Protein AF-A0A9D6RRX4-F1 (afdb_monomer_lite)

Radius of gyration: 18.72 Å; chains: 1; bounding box: 46×36×56 Å

Structure (mmCIF, N/CA/C/O backbone):
data_AF-A0A9D6RRX4-F1
#
_entry.id   AF-A0A9D6RRX4-F1
#
loop_
_atom_site.group_PDB
_atom_site.id
_atom_site.type_symbol
_atom_site.label_atom_id
_atom_site.label_alt_id
_atom_site.label_comp_id
_atom_site.label_asym_id
_atom_site.label_entity_id
_atom_site.label_seq_id
_atom_site.pdbx_PDB_ins_code
_atom_site.Cartn_x
_atom_site.Cartn_y
_atom_site.Cartn_z
_atom_site.occupancy
_atom_site.B_iso_or_equiv
_atom_site.auth_seq_id
_atom_site.auth_comp_id
_atom_site.auth_asym_id
_atom_site.auth_atom_id
_atom_site.pdbx_PDB_model_num
ATOM 1 N N . MET A 1 1 ? 2.052 -6.751 -20.975 1.00 80.50 1 MET A N 1
ATOM 2 C CA . MET A 1 1 ? 0.889 -5.840 -20.864 1.00 80.50 1 MET A CA 1
ATOM 3 C C . MET A 1 1 ? 1.101 -4.687 -19.885 1.00 80.50 1 MET A C 1
ATOM 5 O O . MET A 1 1 ? 1.365 -3.603 -20.370 1.00 80.50 1 MET A O 1
ATOM 9 N N . LEU A 1 2 ? 1.033 -4.842 -18.548 1.00 85.38 2 LEU A N 1
ATOM 10 C CA . LEU A 1 2 ? 1.130 -3.672 -17.641 1.00 85.38 2 LEU A CA 1
ATOM 11 C C . LEU A 1 2 ? 2.490 -2.955 -17.713 1.00 85.38 2 LEU A C 1
ATOM 13 O O . LEU A 1 2 ? 2.524 -1.741 -17.858 1.00 85.38 2 LEU A O 1
ATOM 17 N N . THR A 1 3 ? 3.592 -3.709 -17.646 1.00 89.62 3 THR A N 1
ATOM 18 C CA . THR A 1 3 ? 4.969 -3.187 -17.716 1.00 89.62 3 THR A CA 1
ATOM 19 C C . THR A 1 3 ? 5.232 -2.421 -19.010 1.00 89.62 3 THR A C 1
ATOM 21 O O . THR A 1 3 ? 5.752 -1.317 -18.966 1.00 89.62 3 THR A O 1
ATOM 24 N N . GLU A 1 4 ? 4.817 -2.967 -20.152 1.00 90.75 4 GLU A N 1
ATOM 25 C CA . GLU A 1 4 ? 4.949 -2.304 -21.457 1.00 90.75 4 GLU A CA 1
ATOM 26 C C . GLU A 1 4 ? 4.140 -1.007 -21.506 1.00 90.75 4 GLU A C 1
ATOM 28 O O . GLU A 1 4 ? 4.622 0.002 -22.007 1.00 90.75 4 GLU A O 1
ATOM 33 N N . TYR A 1 5 ? 2.931 -1.016 -20.938 1.00 91.00 5 TYR A N 1
ATOM 34 C CA . TYR A 1 5 ? 2.055 0.150 -20.928 1.00 91.00 5 TYR A CA 1
ATOM 35 C C . TYR A 1 5 ? 2.639 1.288 -20.099 1.00 91.00 5 TYR A C 1
ATOM 37 O O . TYR A 1 5 ? 2.652 2.436 -20.543 1.00 91.00 5 TYR A O 1
ATOM 45 N N . VAL A 1 6 ? 3.157 0.965 -18.907 1.00 91.38 6 VAL A N 1
ATOM 46 C CA . VAL A 1 6 ? 3.800 1.976 -18.075 1.00 91.38 6 VAL A CA 1
ATOM 47 C C . VAL A 1 6 ? 5.105 2.436 -18.678 1.00 91.38 6 VAL A C 1
ATOM 49 O O . VAL A 1 6 ? 5.316 3.616 -18.558 1.00 91.38 6 VAL A O 1
ATOM 52 N N . LEU A 1 7 ? 5.902 1.588 -19.349 1.00 92.81 7 LEU A N 1
ATOM 53 C CA . LEU A 1 7 ? 7.166 1.952 -20.021 1.00 92.81 7 LEU A CA 1
ATOM 54 C C . LEU A 1 7 ? 6.998 2.715 -21.346 1.00 92.81 7 LEU A C 1
ATOM 56 O O . LEU A 1 7 ? 7.965 3.301 -21.827 1.00 92.81 7 LEU A O 1
ATOM 60 N N . ALA A 1 8 ? 5.796 2.749 -21.920 1.00 93.25 8 ALA A N 1
ATOM 61 C CA . ALA A 1 8 ? 5.522 3.536 -23.118 1.00 93.25 8 ALA A CA 1
ATOM 62 C C . ALA A 1 8 ? 5.401 5.044 -22.829 1.00 93.25 8 ALA A C 1
ATOM 64 O O . ALA A 1 8 ? 5.876 5.855 -23.619 1.00 93.25 8 ALA A O 1
ATOM 65 N N . ASP A 1 9 ? 4.772 5.420 -21.709 1.00 92.25 9 ASP A N 1
ATOM 66 C CA . ASP A 1 9 ? 4.542 6.819 -21.326 1.00 92.25 9 ASP A CA 1
ATOM 67 C C . ASP A 1 9 ? 4.395 6.942 -19.791 1.00 92.25 9 ASP A C 1
ATOM 69 O O . ASP A 1 9 ? 3.552 6.246 -19.204 1.00 92.25 9 ASP A O 1
ATOM 73 N N . PRO A 1 10 ? 5.146 7.836 -19.110 1.00 88.81 10 PRO A N 1
ATOM 74 C CA . PRO A 1 10 ? 5.021 8.024 -17.664 1.00 88.81 10 PRO A CA 1
ATOM 75 C C . PRO A 1 10 ? 3.617 8.478 -17.244 1.00 88.81 10 PRO A C 1
ATOM 77 O O . PRO A 1 10 ? 3.198 8.207 -16.114 1.00 88.81 10 PRO A O 1
ATOM 80 N N . LEU A 1 11 ? 2.859 9.127 -18.135 1.00 92.06 11 LEU A N 1
ATOM 81 C CA . LEU A 1 11 ? 1.477 9.534 -17.890 1.00 92.06 11 LEU A CA 1
ATOM 82 C C . LEU A 1 11 ? 0.566 8.332 -17.631 1.00 92.06 11 LEU A C 1
ATOM 84 O O . LEU A 1 11 ? -0.338 8.440 -16.801 1.00 92.06 11 LEU A O 1
ATOM 88 N N . HIS A 1 12 ? 0.826 7.170 -18.241 1.00 92.75 12 HIS A N 1
ATOM 89 C CA . HIS A 1 12 ? 0.085 5.947 -17.925 1.00 92.75 12 HIS A CA 1
ATOM 90 C C . HIS A 1 12 ? 0.320 5.512 -16.478 1.00 92.75 12 HIS A C 1
ATOM 92 O O . HIS A 1 12 ? -0.631 5.206 -15.755 1.00 92.75 12 HIS A O 1
ATOM 98 N N . GLY A 1 13 ? 1.577 5.534 -16.023 1.00 90.50 13 GLY A N 1
ATOM 99 C CA . GLY A 1 13 ? 1.920 5.226 -14.636 1.00 90.50 13 GLY A CA 1
ATOM 100 C C . GLY A 1 13 ? 1.255 6.192 -13.651 1.00 90.50 13 GLY A C 1
ATOM 101 O O . GLY A 1 13 ? 0.680 5.762 -12.647 1.00 90.50 13 GLY A O 1
ATOM 102 N N . ILE A 1 14 ? 1.263 7.490 -13.971 1.00 91.50 14 ILE A N 1
ATOM 103 C CA . ILE A 1 14 ? 0.593 8.524 -13.172 1.00 91.50 14 ILE A CA 1
ATOM 104 C C . ILE A 1 14 ? -0.916 8.275 -13.123 1.00 91.50 14 ILE A C 1
ATOM 106 O O . ILE A 1 14 ? -1.488 8.278 -12.035 1.00 91.50 14 ILE A O 1
ATOM 110 N N . ALA A 1 15 ? -1.560 8.020 -14.264 1.00 91.44 15 ALA A N 1
ATOM 111 C CA . ALA A 1 15 ? -2.999 7.789 -14.343 1.00 91.44 15 ALA A CA 1
ATOM 112 C C . ALA A 1 15 ? -3.431 6.557 -13.532 1.00 91.44 15 ALA A C 1
ATOM 114 O O . ALA A 1 15 ? -4.399 6.629 -12.773 1.00 91.44 15 ALA A O 1
ATOM 115 N N . ILE A 1 16 ? -2.681 5.454 -13.626 1.00 91.94 16 ILE A N 1
ATOM 116 C CA . ILE A 1 16 ? -2.944 4.228 -12.858 1.00 91.94 16 ILE A CA 1
ATOM 117 C C . ILE A 1 16 ? -2.874 4.512 -11.355 1.00 91.94 16 ILE A C 1
ATOM 119 O O . ILE A 1 16 ? -3.800 4.180 -10.611 1.00 91.94 16 ILE A O 1
ATOM 123 N N . LEU A 1 17 ? -1.797 5.149 -10.891 1.00 90.94 17 LEU A N 1
ATOM 124 C CA . LEU A 1 17 ? -1.633 5.423 -9.465 1.00 90.94 17 LEU A CA 1
ATOM 125 C C . LEU A 1 17 ? -2.628 6.475 -8.962 1.00 90.94 17 LEU A C 1
ATOM 127 O O . LEU A 1 17 ? -3.147 6.331 -7.856 1.00 90.94 17 LEU A O 1
ATOM 131 N N . ALA A 1 18 ? -2.942 7.495 -9.762 1.00 88.56 18 ALA A N 1
ATOM 132 C CA . ALA A 1 18 ? -3.974 8.477 -9.444 1.00 88.56 18 ALA A CA 1
ATOM 133 C C . ALA A 1 18 ? -5.349 7.811 -9.308 1.00 88.56 18 ALA A C 1
ATOM 135 O O . ALA A 1 18 ? -6.064 8.098 -8.350 1.00 88.56 18 ALA A O 1
ATOM 136 N N . GLY A 1 19 ? -5.685 6.872 -10.197 1.00 89.75 19 GLY A N 1
ATOM 137 C CA . GLY A 1 19 ? -6.895 6.057 -10.101 1.00 89.75 19 GLY A CA 1
ATOM 138 C C . GLY A 1 19 ? -6.958 5.261 -8.797 1.00 89.75 19 GLY A C 1
ATOM 139 O O . GLY A 1 19 ? -7.967 5.314 -8.096 1.00 89.75 19 GLY A O 1
ATOM 140 N N . LEU A 1 20 ? -5.861 4.600 -8.408 1.00 90.19 20 LEU A N 1
ATOM 141 C CA . LEU A 1 20 ? -5.785 3.891 -7.124 1.00 90.19 20 LEU A CA 1
ATOM 142 C C . LEU A 1 20 ? -5.986 4.835 -5.934 1.00 90.19 20 LEU A C 1
ATOM 144 O O . LEU A 1 20 ? -6.744 4.512 -5.023 1.00 90.19 20 LEU A O 1
ATOM 148 N N . VAL A 1 21 ? -5.345 6.007 -5.941 1.00 85.38 21 VAL A N 1
ATOM 149 C CA . VAL A 1 21 ? -5.491 7.004 -4.869 1.00 85.38 21 VAL A CA 1
ATOM 150 C C . VAL A 1 21 ? -6.918 7.554 -4.817 1.00 85.38 21 VAL A C 1
ATOM 152 O O . VAL A 1 21 ? -7.452 7.714 -3.725 1.00 85.38 21 VAL A O 1
ATOM 155 N N . LEU A 1 22 ? -7.551 7.822 -5.962 1.00 85.44 22 LEU A N 1
ATOM 156 C CA . LEU A 1 22 ? -8.937 8.294 -6.039 1.00 85.44 22 LEU A CA 1
ATOM 157 C C . LEU A 1 22 ? -9.921 7.263 -5.486 1.00 85.44 22 LEU A C 1
ATOM 159 O O . LEU A 1 22 ? -10.800 7.624 -4.704 1.00 85.44 22 LEU A O 1
ATOM 163 N N . LEU A 1 23 ? -9.759 5.990 -5.854 1.00 87.25 23 LEU A N 1
ATOM 164 C CA . LEU A 1 23 ? -10.577 4.899 -5.321 1.00 87.25 23 LEU A CA 1
ATOM 165 C C . LEU A 1 23 ? -10.413 4.791 -3.805 1.00 87.25 23 LEU A C 1
ATOM 167 O O . LEU A 1 23 ? -11.403 4.758 -3.075 1.00 87.25 23 LEU A O 1
ATOM 171 N N . ASP A 1 24 ? -9.169 4.813 -3.330 1.00 82.31 24 ASP A N 1
ATOM 172 C CA . ASP A 1 24 ? -8.854 4.712 -1.908 1.00 82.31 24 ASP A CA 1
ATOM 173 C C . ASP A 1 24 ? -9.443 5.886 -1.113 1.00 82.31 24 ASP A C 1
ATOM 175 O O . ASP A 1 24 ? -10.071 5.719 -0.064 1.00 82.31 24 ASP A O 1
ATOM 179 N N . PHE A 1 25 ? -9.317 7.089 -1.675 1.00 79.19 25 PHE A N 1
ATOM 180 C CA . PHE A 1 25 ? -9.863 8.315 -1.118 1.00 79.19 25 PHE A CA 1
ATOM 181 C C . PHE A 1 25 ? -11.395 8.335 -1.110 1.00 79.19 25 PHE A C 1
ATOM 183 O O . PHE A 1 25 ? -11.986 8.861 -0.171 1.00 79.19 25 PHE A O 1
ATOM 190 N N . GLY A 1 26 ? -12.047 7.761 -2.124 1.00 79.56 26 GLY A N 1
ATOM 191 C CA . GLY A 1 26 ? -13.506 7.692 -2.227 1.00 79.56 26 GLY A CA 1
ATOM 192 C C . GLY A 1 26 ? -14.149 6.721 -1.232 1.00 79.56 26 GLY A C 1
ATOM 193 O O . GLY A 1 26 ? -15.252 6.982 -0.741 1.00 79.56 26 GLY A O 1
ATOM 194 N N . LEU A 1 27 ? -13.455 5.634 -0.875 1.00 77.81 27 LEU A N 1
ATOM 195 C CA . LEU A 1 27 ? -13.970 4.617 0.050 1.00 77.81 27 LEU A CA 1
ATOM 196 C C . LEU A 1 27 ? -14.130 5.133 1.487 1.00 77.81 27 LEU A C 1
ATOM 198 O O . LEU A 1 27 ? -15.101 4.781 2.160 1.00 77.81 27 LEU A O 1
ATOM 202 N N . ALA A 1 28 ? -13.222 5.985 1.967 1.00 73.50 28 ALA A N 1
ATOM 203 C CA . ALA A 1 28 ? -13.258 6.511 3.334 1.00 73.50 28 ALA A CA 1
ATOM 204 C C . ALA A 1 28 ? -14.518 7.356 3.662 1.00 73.50 28 ALA A C 1
ATOM 206 O O . ALA A 1 28 ? -15.220 7.022 4.624 1.00 73.50 28 ALA A O 1
ATOM 207 N N . PRO A 1 29 ? -14.878 8.414 2.901 1.00 75.25 29 PRO A N 1
ATOM 208 C CA . PRO A 1 29 ? -16.078 9.207 3.166 1.00 75.25 29 PRO A CA 1
ATOM 209 C C . PRO A 1 29 ? -17.362 8.414 2.913 1.00 75.25 29 PRO A C 1
ATOM 211 O O . PRO A 1 29 ? -18.340 8.599 3.640 1.00 75.25 29 PRO A O 1
ATOM 214 N N . LEU A 1 30 ? -17.374 7.512 1.924 1.00 80.44 30 LEU A N 1
ATOM 215 C CA . LEU A 1 30 ? -18.520 6.640 1.683 1.00 80.44 30 LEU A CA 1
ATOM 216 C C . LEU A 1 30 ? -18.735 5.682 2.860 1.00 80.44 30 LEU A C 1
ATOM 218 O O . LEU A 1 30 ? -19.844 5.595 3.383 1.00 80.44 30 LEU A O 1
ATOM 222 N N . GLY A 1 31 ? -17.670 5.030 3.333 1.00 75.69 31 GLY A N 1
ATOM 223 C CA . GLY A 1 31 ? -17.716 4.153 4.501 1.00 75.69 31 GLY A CA 1
ATOM 224 C C . GLY A 1 31 ? -18.154 4.892 5.762 1.00 75.69 31 GLY A C 1
ATOM 225 O O . GLY A 1 31 ? -19.001 4.389 6.493 1.00 75.69 31 GLY A O 1
ATOM 226 N N . ARG A 1 32 ? -17.697 6.133 5.969 1.00 75.88 32 ARG A N 1
ATOM 227 C CA . ARG A 1 32 ? -18.160 6.971 7.084 1.00 75.88 32 ARG A CA 1
ATOM 228 C C . ARG A 1 32 ? -19.659 7.277 7.014 1.00 75.88 32 ARG A C 1
ATOM 230 O O . ARG A 1 32 ? -20.344 7.128 8.016 1.00 75.88 32 ARG A O 1
ATOM 237 N N . ARG A 1 33 ? -20.196 7.620 5.836 1.00 80.44 33 ARG A N 1
ATOM 238 C CA . ARG A 1 33 ? -21.649 7.830 5.657 1.00 80.44 33 ARG A CA 1
ATOM 239 C C . ARG A 1 33 ? -22.461 6.569 5.949 1.00 80.44 33 ARG A C 1
ATOM 241 O O . ARG A 1 33 ? -23.582 6.664 6.441 1.00 80.44 33 ARG A O 1
ATOM 248 N N . ILE A 1 34 ? -21.925 5.397 5.609 1.00 76.69 34 ILE A N 1
ATOM 249 C CA . ILE A 1 34 ? -22.565 4.113 5.911 1.00 76.69 34 ILE A CA 1
ATOM 250 C C . ILE A 1 34 ? -22.518 3.854 7.415 1.00 76.69 34 ILE A C 1
ATOM 252 O O . ILE A 1 34 ? -23.552 3.526 7.989 1.00 76.69 34 ILE A O 1
ATOM 256 N N . LEU A 1 35 ? -21.363 4.074 8.048 1.00 73.56 35 LEU A N 1
ATOM 257 C CA . LEU A 1 35 ? -21.169 3.932 9.487 1.00 73.56 35 LEU A CA 1
ATOM 258 C C . LEU A 1 35 ? -22.128 4.822 10.282 1.00 73.56 35 LEU A C 1
ATOM 260 O O . LEU A 1 35 ? -22.805 4.335 11.183 1.00 73.56 35 LEU A O 1
ATOM 264 N N . ASP A 1 36 ? -22.235 6.097 9.899 1.00 74.38 36 ASP A N 1
ATOM 265 C CA . ASP A 1 36 ? -23.097 7.082 10.557 1.00 74.38 36 ASP A CA 1
ATOM 266 C C . ASP A 1 36 ? -24.585 6.690 10.517 1.00 74.38 36 ASP A C 1
ATOM 268 O O . ASP A 1 36 ? -25.356 7.146 11.359 1.00 74.38 36 ASP A O 1
ATOM 272 N N . ARG A 1 37 ? -24.982 5.844 9.556 1.00 75.75 37 ARG A N 1
ATOM 273 C CA . ARG A 1 37 ? -26.348 5.317 9.409 1.00 75.75 37 ARG A CA 1
ATOM 274 C C . ARG A 1 37 ? -26.544 3.916 9.995 1.00 75.75 37 ARG A C 1
ATOM 276 O O . ARG A 1 37 ? -27.687 3.497 10.123 1.00 75.75 37 ARG A O 1
ATOM 283 N N . ALA A 1 38 ? -25.471 3.165 10.233 1.00 67.75 38 ALA A N 1
ATOM 284 C CA . ALA A 1 38 ? -25.532 1.736 10.553 1.00 67.75 38 ALA A CA 1
ATOM 285 C C . ALA A 1 38 ? -25.205 1.417 12.014 1.00 67.75 38 ALA A C 1
ATOM 287 O O . ALA A 1 38 ? -25.644 0.389 12.514 1.00 67.75 38 ALA A O 1
ATOM 288 N N . VAL A 1 39 ? -24.415 2.259 12.683 1.00 66.38 39 VAL A N 1
ATOM 289 C CA . VAL A 1 39 ? -23.919 1.979 14.033 1.00 66.38 39 VAL A CA 1
ATOM 290 C C . VAL A 1 39 ? -24.552 2.937 15.030 1.00 66.38 39 VAL A C 1
ATOM 292 O O . VAL A 1 39 ? -24.491 4.158 14.851 1.00 66.38 39 VAL A O 1
ATOM 295 N N . ASP A 1 40 ? -25.131 2.356 16.083 1.00 68.69 40 ASP A N 1
ATOM 296 C CA . ASP A 1 40 ? -25.655 3.071 17.246 1.00 68.69 40 ASP A CA 1
ATOM 297 C C . ASP A 1 40 ? -24.597 4.052 17.786 1.00 68.69 40 ASP A C 1
ATOM 299 O O . ASP A 1 40 ? -23.401 3.738 17.852 1.00 68.69 40 ASP A O 1
ATOM 303 N N . GLU A 1 41 ? -25.021 5.255 18.171 1.00 67.75 41 GLU A N 1
ATOM 304 C CA . GLU A 1 41 ? -24.135 6.320 18.653 1.00 67.75 41 GLU A CA 1
ATOM 305 C C . GLU A 1 41 ? -23.258 5.863 19.821 1.00 67.75 41 GLU A C 1
ATOM 307 O O . GLU A 1 41 ? -22.119 6.311 19.946 1.00 67.75 41 GLU A O 1
ATOM 312 N N . ARG A 1 42 ? -23.740 4.910 20.628 1.00 64.06 42 ARG A N 1
ATOM 313 C CA . ARG A 1 42 ? -22.997 4.344 21.762 1.00 64.06 42 ARG A CA 1
ATOM 314 C C . ARG A 1 42 ? -21.825 3.450 21.342 1.00 64.06 42 ARG A C 1
ATOM 316 O O . ARG A 1 42 ? -20.793 3.458 22.008 1.00 64.06 42 ARG A O 1
ATOM 323 N N . ALA A 1 43 ? -21.945 2.717 20.232 1.00 65.38 43 ALA A N 1
ATOM 324 C CA . ALA A 1 43 ? -20.901 1.818 19.719 1.00 65.38 43 ALA A CA 1
ATOM 325 C C . ALA A 1 43 ? -19.946 2.507 18.722 1.00 65.38 43 ALA A C 1
ATOM 327 O O . ALA A 1 43 ? -18.837 2.028 18.458 1.00 65.38 43 ALA A O 1
ATOM 328 N N . ARG A 1 44 ? -20.346 3.669 18.185 1.00 68.56 44 ARG A N 1
ATOM 329 C CA . ARG A 1 44 ? -19.588 4.438 17.188 1.00 68.56 44 ARG A CA 1
ATOM 330 C C . ARG A 1 44 ? -18.157 4.803 17.624 1.00 68.56 44 ARG A C 1
ATOM 332 O O . ARG A 1 44 ? -17.248 4.585 16.820 1.00 68.56 44 ARG A O 1
ATOM 339 N N . PRO A 1 45 ? -17.887 5.311 18.846 1.00 69.19 45 PRO A N 1
ATOM 340 C CA . PRO A 1 45 ? -16.531 5.691 19.255 1.00 69.19 45 PRO A CA 1
ATOM 341 C C . PRO A 1 45 ? -15.566 4.502 19.268 1.00 69.19 45 PRO A C 1
ATOM 343 O O . PRO A 1 45 ? -14.386 4.642 18.944 1.00 69.19 45 PRO A O 1
ATOM 346 N N . GLU A 1 46 ? -16.070 3.324 19.627 1.00 66.00 46 GLU A N 1
ATOM 347 C CA . GLU A 1 46 ? -15.282 2.102 19.720 1.00 66.00 46 GLU A CA 1
ATOM 348 C C . GLU A 1 46 ? -14.957 1.539 18.331 1.00 66.00 46 GLU A C 1
ATOM 350 O O . GLU A 1 46 ? -13.793 1.262 18.033 1.00 66.00 46 GLU A O 1
ATOM 355 N N . PHE A 1 47 ? -15.952 1.483 17.438 1.00 67.88 47 PHE A N 1
ATOM 356 C CA . PHE A 1 47 ? -15.746 1.087 16.043 1.00 67.88 47 PHE A CA 1
ATOM 357 C C . PHE A 1 47 ? -14.726 1.991 15.340 1.00 67.88 47 PHE A C 1
ATOM 359 O O . PHE A 1 47 ? -13.827 1.511 14.644 1.00 67.88 47 PHE A O 1
ATOM 366 N N . LEU A 1 48 ? -14.842 3.301 15.558 1.00 69.88 48 LEU A N 1
ATOM 367 C CA . LEU A 1 48 ? -13.937 4.308 15.020 1.00 69.88 48 LEU A CA 1
ATOM 368 C C . LEU A 1 48 ? -12.498 4.122 15.534 1.00 69.88 48 LEU A C 1
ATOM 370 O O . LEU A 1 48 ? -11.561 4.182 14.742 1.00 69.88 48 LEU A O 1
ATOM 374 N N . ARG A 1 49 ? -12.297 3.813 16.825 1.00 65.81 49 ARG A N 1
ATOM 375 C CA . ARG A 1 49 ? -10.962 3.505 17.386 1.00 65.81 49 ARG A CA 1
ATOM 376 C C . ARG A 1 49 ? -10.309 2.275 16.753 1.00 65.81 49 ARG A C 1
ATOM 378 O O . ARG A 1 49 ? -9.087 2.250 16.603 1.00 65.81 49 ARG A O 1
ATOM 385 N N . MET A 1 50 ? -11.097 1.257 16.412 1.00 60.28 50 MET A N 1
ATOM 386 C CA . MET A 1 50 ? -10.598 0.043 15.754 1.00 60.28 50 MET A CA 1
ATOM 387 C C . MET A 1 50 ? -10.359 0.245 14.253 1.00 60.28 50 MET A C 1
ATOM 389 O O . MET A 1 50 ? -9.488 -0.405 13.680 1.00 60.28 50 MET A O 1
ATOM 393 N N . ASN A 1 51 ? -11.084 1.179 13.634 1.00 63.34 51 ASN A N 1
ATOM 394 C CA . ASN A 1 51 ? -11.005 1.491 12.212 1.00 63.34 51 ASN A CA 1
ATOM 395 C C . ASN A 1 51 ? -10.623 2.965 12.005 1.00 63.34 51 ASN A C 1
ATOM 397 O O . ASN A 1 51 ? -11.459 3.771 11.577 1.00 63.34 51 ASN A O 1
ATOM 401 N N . PRO A 1 52 ? -9.354 3.336 12.271 1.00 62.72 52 PRO A N 1
ATOM 402 C CA . PRO A 1 52 ? -8.909 4.724 12.205 1.00 62.72 52 PRO A CA 1
ATOM 403 C C . PRO A 1 52 ? -9.045 5.345 10.808 1.00 62.72 52 PRO A C 1
ATOM 405 O O . PRO A 1 52 ? -9.085 6.567 10.699 1.00 62.72 52 PRO A O 1
ATOM 408 N N . LEU A 1 53 ? -9.211 4.527 9.761 1.00 65.06 53 LEU A N 1
ATOM 409 C CA . LEU A 1 53 ? -9.578 4.966 8.412 1.00 65.06 53 LEU A CA 1
ATOM 410 C C . LEU A 1 53 ? -10.793 5.910 8.399 1.00 65.06 53 LEU A C 1
ATOM 412 O O . LEU A 1 53 ? -10.843 6.838 7.600 1.00 65.06 53 LEU A O 1
ATOM 416 N N . TYR A 1 54 ? -11.765 5.680 9.285 1.00 64.31 54 TYR A N 1
ATOM 417 C CA . TYR A 1 54 ? -12.982 6.490 9.383 1.00 64.31 54 TYR A CA 1
ATOM 418 C C . TYR A 1 54 ? -12.872 7.615 10.433 1.00 64.31 54 TYR A C 1
ATOM 420 O O . TYR A 1 54 ? -13.723 8.509 10.461 1.00 64.31 54 TYR A O 1
ATOM 428 N N . LEU A 1 55 ? -11.835 7.577 11.290 1.00 62.38 55 LEU A N 1
ATOM 429 C CA . LEU A 1 55 ? -11.488 8.634 12.253 1.00 62.38 55 LEU A CA 1
ATOM 430 C C . LEU A 1 55 ? -10.690 9.757 11.616 1.00 62.38 55 LEU A C 1
ATOM 432 O O . LEU A 1 55 ? -10.908 10.920 11.966 1.00 62.38 55 LEU A O 1
ATOM 436 N N . GLU A 1 56 ? -9.747 9.417 10.731 1.00 55.72 56 GLU A N 1
ATOM 437 C CA . GLU A 1 56 ? -9.034 10.425 9.965 1.00 55.72 56 GLU A CA 1
ATOM 438 C C . GLU A 1 56 ? -10.109 11.244 9.247 1.00 55.72 56 GLU A C 1
ATOM 440 O O . GLU A 1 56 ? -10.865 10.736 8.414 1.00 55.72 56 GLU A O 1
ATOM 445 N N . ARG A 1 57 ? -10.220 12.537 9.601 1.00 53.22 57 ARG A N 1
ATOM 446 C CA . ARG A 1 57 ? -10.841 13.500 8.686 1.00 53.22 57 ARG A CA 1
ATOM 447 C C . ARG A 1 57 ? -10.221 13.179 7.334 1.00 53.22 57 ARG A C 1
ATOM 449 O O . ARG A 1 57 ? -8.993 13.032 7.333 1.00 53.22 57 ARG A O 1
ATOM 456 N N . PRO A 1 58 ? -11.012 13.018 6.251 1.00 53.12 58 PRO A N 1
ATOM 457 C CA . PRO A 1 58 ? -10.436 12.759 4.939 1.00 53.12 58 PRO A CA 1
ATOM 458 C C . PRO A 1 58 ? -9.285 13.738 4.828 1.00 53.12 58 PRO A C 1
ATOM 460 O O . PRO A 1 58 ? -9.524 14.936 5.020 1.00 53.12 58 PRO A O 1
ATOM 463 N N . ARG A 1 59 ? -8.040 13.240 4.732 1.00 57.62 59 ARG A N 1
ATOM 464 C CA . ARG A 1 59 ? -6.878 14.116 4.543 1.00 57.62 59 ARG A CA 1
ATOM 465 C C . ARG A 1 59 ? -7.329 14.959 3.375 1.00 57.62 59 ARG A C 1
ATOM 467 O O . ARG A 1 59 ? -7.585 14.339 2.358 1.00 57.62 59 ARG A O 1
ATOM 474 N N . GLY A 1 60 ? -7.663 16.237 3.576 1.00 62.31 60 GLY A N 1
ATOM 475 C CA . GLY A 1 60 ? -8.668 16.897 2.729 1.00 62.31 60 GLY A CA 1
ATOM 476 C C . GLY A 1 60 ? -8.256 16.927 1.257 1.00 62.31 60 GLY A C 1
ATOM 477 O O . GLY A 1 60 ? -7.285 16.296 0.857 1.00 62.31 60 GLY A O 1
ATOM 478 N N . LEU A 1 61 ? -8.888 17.754 0.430 1.00 69.00 61 LEU A N 1
ATOM 479 C CA . LEU A 1 61 ? -8.392 17.967 -0.940 1.00 69.00 61 LEU A CA 1
ATOM 480 C C . LEU A 1 61 ? -6.851 18.149 -0.991 1.00 69.00 61 LEU A C 1
ATOM 482 O O . LEU A 1 61 ? -6.187 17.590 -1.856 1.00 69.00 61 LEU A O 1
ATOM 486 N N . LEU A 1 62 ? -6.280 18.806 0.028 1.00 75.31 62 LEU A N 1
ATOM 487 C CA . LEU A 1 62 ? -4.841 18.951 0.248 1.00 75.31 62 LEU A CA 1
ATOM 488 C C . LEU A 1 62 ? -4.072 17.629 0.437 1.00 75.31 62 LEU A C 1
ATOM 490 O O . LEU A 1 62 ? -3.027 17.443 -0.172 1.00 75.31 62 LEU A O 1
ATOM 494 N N . GLY A 1 63 ? -4.543 16.700 1.271 1.00 72.19 63 GLY A N 1
ATOM 495 C CA . GLY A 1 63 ? -3.835 15.438 1.517 1.00 72.19 63 GLY A CA 1
ATOM 496 C C . GLY A 1 63 ? -3.861 14.500 0.312 1.00 72.19 63 GLY A C 1
ATOM 497 O O . GLY A 1 63 ? -2.869 13.823 0.026 1.00 72.19 63 GLY A O 1
ATOM 498 N N . PHE A 1 64 ? -4.977 14.517 -0.421 1.00 74.25 64 PHE A N 1
ATOM 499 C CA . PHE A 1 64 ? -5.078 13.905 -1.739 1.00 74.25 64 PHE A CA 1
ATOM 500 C C . PHE A 1 64 ? -4.101 14.562 -2.724 1.00 74.25 64 PHE A C 1
ATOM 502 O O . PHE A 1 64 ? -3.282 13.860 -3.309 1.00 74.25 64 PHE A O 1
ATOM 509 N N . ALA A 1 65 ? -4.121 15.894 -2.846 1.00 79.06 65 ALA A N 1
ATOM 510 C CA . ALA A 1 65 ? -3.262 16.633 -3.769 1.00 79.06 65 ALA A CA 1
ATOM 511 C C . ALA A 1 65 ? -1.773 16.393 -3.491 1.00 79.06 65 ALA A C 1
ATOM 513 O O . ALA A 1 65 ? -1.024 16.102 -4.414 1.00 79.06 65 ALA A O 1
ATOM 514 N N . MET A 1 66 ? -1.351 16.412 -2.225 1.00 82.88 66 MET A N 1
ATOM 515 C CA . MET A 1 66 ? 0.033 16.120 -1.833 1.00 82.88 66 MET A CA 1
ATOM 516 C C . MET A 1 66 ? 0.434 14.682 -2.163 1.00 82.88 66 MET A C 1
ATOM 518 O O . MET A 1 66 ? 1.549 14.426 -2.611 1.00 82.88 66 MET A O 1
ATOM 522 N N . THR A 1 67 ? -0.483 13.734 -1.970 1.00 82.50 67 THR A N 1
ATOM 523 C CA . THR A 1 67 ? -0.257 12.332 -2.319 1.00 82.50 67 THR A CA 1
ATOM 524 C C . THR A 1 67 ? -0.136 12.140 -3.831 1.00 82.50 67 THR A C 1
ATOM 526 O O . THR A 1 67 ? 0.779 11.455 -4.291 1.00 82.50 67 THR A O 1
ATOM 529 N N . ALA A 1 68 ? -1.046 12.741 -4.598 1.00 82.38 68 ALA A N 1
ATOM 530 C CA . ALA A 1 68 ? -1.064 12.680 -6.053 1.00 82.38 68 ALA A CA 1
ATOM 531 C C . ALA A 1 68 ? 0.174 13.366 -6.645 1.00 82.38 68 ALA A C 1
ATOM 533 O O . ALA A 1 68 ? 0.850 12.775 -7.480 1.00 82.38 68 ALA A O 1
ATOM 534 N N . LEU A 1 69 ? 0.529 14.552 -6.143 1.00 86.50 69 LEU A N 1
ATOM 535 C CA . LEU A 1 69 ? 1.717 15.297 -6.550 1.00 86.50 69 LEU A CA 1
ATOM 536 C C . LEU A 1 69 ? 2.996 14.524 -6.234 1.00 86.50 69 LEU A C 1
ATOM 538 O O . LEU A 1 69 ? 3.821 14.337 -7.119 1.00 86.50 69 LEU A O 1
ATOM 542 N N . GLY A 1 70 ? 3.148 14.015 -5.007 1.00 85.12 70 GLY A N 1
ATOM 543 C CA . GLY A 1 70 ? 4.314 13.208 -4.640 1.00 85.12 70 GLY A CA 1
ATOM 544 C C . GLY A 1 70 ? 4.444 11.954 -5.507 1.00 85.12 70 GLY A C 1
ATOM 545 O O . GLY A 1 70 ? 5.539 11.602 -5.933 1.00 85.12 70 GLY A O 1
ATOM 546 N N . THR A 1 71 ? 3.319 11.320 -5.840 1.00 85.94 71 THR A N 1
ATOM 547 C CA . THR A 1 71 ? 3.293 10.166 -6.745 1.00 85.94 71 THR A CA 1
ATOM 548 C C . THR A 1 71 ? 3.703 10.555 -8.165 1.00 85.94 71 THR A C 1
ATOM 550 O O . THR A 1 71 ? 4.540 9.881 -8.758 1.00 85.94 71 THR A O 1
ATOM 553 N N . ALA A 1 72 ? 3.170 11.660 -8.692 1.00 88.38 72 ALA A N 1
ATOM 554 C CA . ALA A 1 72 ? 3.517 12.166 -10.015 1.00 88.38 72 ALA A CA 1
ATOM 555 C C . ALA A 1 72 ? 5.002 12.538 -10.113 1.00 88.38 72 ALA A C 1
ATOM 557 O O . ALA A 1 72 ? 5.654 12.167 -11.082 1.00 88.38 72 ALA A O 1
ATOM 558 N N . VAL A 1 73 ? 5.553 13.189 -9.084 1.00 90.75 73 VAL A N 1
ATOM 559 C CA . VAL A 1 73 ? 6.980 13.529 -9.005 1.00 90.75 73 VAL A CA 1
ATOM 560 C C . VAL A 1 73 ? 7.846 12.274 -9.020 1.00 90.75 73 VAL A C 1
ATOM 562 O O . VAL A 1 73 ? 8.825 12.233 -9.758 1.00 90.75 73 VAL A O 1
ATOM 565 N N . VAL A 1 74 ? 7.495 11.235 -8.256 1.00 88.31 74 VAL A N 1
ATOM 566 C CA . VAL A 1 74 ? 8.283 9.994 -8.248 1.00 88.31 74 VAL A CA 1
ATOM 567 C C . VAL A 1 74 ? 8.190 9.271 -9.590 1.00 88.31 74 VAL A C 1
ATOM 569 O O . VAL A 1 74 ? 9.224 8.869 -10.112 1.00 88.31 74 VAL A O 1
ATOM 572 N N . VAL A 1 75 ? 7.000 9.127 -10.184 1.00 89.69 75 VAL A N 1
ATOM 573 C CA . VAL A 1 75 ? 6.848 8.444 -11.485 1.00 89.69 75 VAL A CA 1
ATOM 574 C C . VAL A 1 75 ? 7.554 9.211 -12.599 1.00 89.69 75 VAL A C 1
ATOM 576 O O . VAL A 1 75 ? 8.350 8.629 -13.326 1.00 89.69 75 VAL A O 1
ATOM 579 N N . PHE A 1 76 ? 7.319 10.519 -12.707 1.00 90.94 76 PHE A N 1
ATOM 580 C CA . PHE A 1 76 ? 7.927 11.341 -13.751 1.00 90.94 76 PHE A CA 1
ATOM 581 C C . PHE A 1 76 ? 9.439 11.496 -13.553 1.00 90.94 76 PHE A C 1
ATOM 583 O O . PHE A 1 76 ? 10.202 11.422 -14.510 1.00 90.94 76 PHE A O 1
ATOM 590 N N . GLY A 1 77 ? 9.892 11.676 -12.310 1.00 89.38 77 GLY A N 1
ATOM 591 C CA . GLY A 1 77 ? 11.311 11.808 -11.986 1.00 89.38 77 GLY A CA 1
ATOM 592 C C . GLY A 1 77 ? 12.092 10.508 -12.180 1.00 89.38 77 GLY A C 1
ATOM 593 O O . GLY A 1 77 ? 13.226 10.545 -12.647 1.00 89.38 77 GLY A O 1
ATOM 594 N N . SER A 1 78 ? 11.487 9.356 -11.873 1.00 91.06 78 SER A N 1
ATOM 595 C CA . SER A 1 78 ? 12.129 8.050 -12.076 1.00 91.06 78 SER A CA 1
ATOM 596 C C . SER A 1 78 ? 12.071 7.549 -13.518 1.00 91.06 78 SER A C 1
ATOM 598 O O . SER A 1 78 ? 12.841 6.656 -13.857 1.00 91.06 78 SER A O 1
ATOM 600 N N . TRP A 1 79 ? 11.218 8.129 -14.371 1.00 91.81 79 TRP A N 1
ATOM 601 C CA . TRP A 1 79 ? 11.097 7.760 -15.786 1.00 91.81 79 TRP A CA 1
ATOM 602 C C . TRP A 1 79 ? 12.419 7.819 -16.549 1.00 91.81 79 TRP A C 1
ATOM 604 O O . TRP A 1 79 ? 12.698 6.994 -17.412 1.00 91.81 79 TRP A O 1
ATOM 614 N N . TRP A 1 80 ? 13.235 8.812 -16.210 1.00 91.38 80 TRP A N 1
ATOM 615 C CA . TRP A 1 80 ? 14.506 9.097 -16.868 1.00 91.38 80 TRP A CA 1
ATOM 616 C C . TRP A 1 80 ? 15.663 8.229 -16.354 1.00 91.38 80 TRP A C 1
ATOM 618 O O . TRP A 1 80 ? 16.801 8.408 -16.782 1.00 91.38 80 TRP A O 1
ATOM 628 N N . LEU A 1 81 ? 15.398 7.319 -15.412 1.00 93.56 81 LEU A N 1
ATOM 629 C CA . LEU A 1 81 ? 16.380 6.372 -14.886 1.00 93.56 81 LEU A CA 1
ATOM 630 C C . LEU A 1 81 ? 16.430 5.101 -15.749 1.00 93.56 81 LEU A C 1
ATOM 632 O O . LEU A 1 81 ? 15.735 4.973 -16.756 1.00 93.56 81 LEU A O 1
ATOM 636 N N . SER A 1 82 ? 17.253 4.125 -15.349 1.00 96.06 82 SER A N 1
ATOM 637 C CA . SER A 1 82 ? 17.221 2.807 -15.988 1.00 96.06 82 SER A CA 1
ATOM 638 C C . SER A 1 82 ? 15.832 2.177 -15.846 1.00 96.06 82 SER A C 1
ATOM 640 O O . SER A 1 82 ? 15.173 2.343 -14.816 1.00 96.06 82 SER A O 1
ATOM 642 N N . GLN A 1 83 ? 15.401 1.413 -16.857 1.00 95.06 83 GLN A N 1
ATOM 643 C CA . GLN A 1 83 ? 14.090 0.750 -16.845 1.00 95.06 83 GLN A CA 1
ATOM 644 C C . GLN A 1 83 ? 13.892 -0.107 -15.590 1.00 95.06 83 GLN A C 1
ATOM 646 O O . GLN A 1 83 ? 12.814 -0.104 -15.003 1.00 95.06 83 GLN A O 1
ATOM 651 N N . GLU A 1 84 ? 14.941 -0.790 -15.129 1.00 95.31 84 GLU A N 1
ATOM 652 C CA . GLU A 1 84 ? 14.895 -1.582 -13.899 1.00 95.31 84 GLU A CA 1
ATOM 653 C C . GLU A 1 84 ? 14.614 -0.725 -12.663 1.00 95.31 84 GLU A C 1
ATOM 655 O O . GLU A 1 84 ? 13.764 -1.079 -11.845 1.00 95.31 84 GLU A O 1
ATOM 660 N N . THR A 1 85 ? 15.282 0.426 -12.548 1.00 95.12 85 THR A N 1
ATOM 661 C CA . THR A 1 85 ? 15.095 1.352 -11.425 1.00 95.12 85 THR A CA 1
ATOM 662 C C . THR A 1 85 ? 13.705 1.973 -11.462 1.00 95.12 85 THR A C 1
ATOM 664 O O . THR A 1 85 ? 13.030 2.034 -10.433 1.00 95.12 85 THR A O 1
ATOM 667 N N . PHE A 1 86 ? 13.249 2.393 -12.645 1.00 95.69 86 PHE A N 1
ATOM 668 C CA . PHE A 1 86 ? 11.896 2.903 -12.838 1.00 95.69 86 PHE A CA 1
ATOM 669 C C . PHE A 1 86 ? 10.853 1.867 -12.412 1.00 95.69 86 PHE A C 1
ATOM 671 O O . PHE A 1 86 ? 9.997 2.160 -11.580 1.00 95.69 86 PHE A O 1
ATOM 678 N N . LEU A 1 87 ? 10.945 0.638 -12.928 1.00 95.88 87 LEU A N 1
ATOM 679 C CA . LEU A 1 87 ? 9.997 -0.427 -12.612 1.00 95.88 87 LEU A CA 1
ATOM 680 C C . LEU A 1 87 ? 10.023 -0.800 -11.135 1.00 95.88 87 LEU A C 1
ATOM 682 O O . LEU A 1 87 ? 8.959 -1.013 -10.560 1.00 95.88 87 LEU A O 1
ATOM 686 N N . PHE A 1 88 ? 11.199 -0.831 -10.507 1.00 96.88 88 PHE A N 1
ATOM 687 C CA . PHE A 1 88 ? 11.323 -1.030 -9.067 1.00 96.88 88 PHE A CA 1
ATOM 688 C C . PHE A 1 88 ? 10.554 0.050 -8.293 1.00 96.88 88 PHE A C 1
ATOM 690 O O . PHE A 1 88 ? 9.667 -0.275 -7.506 1.00 96.88 88 PHE A O 1
ATOM 697 N N . LEU A 1 89 ? 10.824 1.334 -8.555 1.00 95.69 89 LEU A N 1
ATOM 698 C CA . LEU A 1 89 ? 10.179 2.453 -7.856 1.00 95.69 89 LEU A CA 1
ATOM 699 C C . LEU A 1 89 ? 8.673 2.533 -8.140 1.00 95.69 89 LEU A C 1
ATOM 701 O O . LEU A 1 89 ? 7.872 2.746 -7.224 1.00 95.69 89 LEU A O 1
ATOM 705 N N . PHE A 1 90 ? 8.270 2.317 -9.392 1.00 95.00 90 PHE A N 1
ATOM 706 C CA . PHE A 1 90 ? 6.867 2.231 -9.776 1.00 95.00 90 PHE A CA 1
ATOM 707 C C . PHE A 1 90 ? 6.176 1.073 -9.052 1.00 95.00 90 PHE A C 1
ATOM 709 O O . PHE A 1 90 ? 5.114 1.264 -8.465 1.00 95.00 90 PHE A O 1
ATOM 716 N N . GLY A 1 91 ? 6.794 -0.109 -9.028 1.00 96.31 91 GLY A N 1
ATOM 717 C CA . GLY A 1 91 ? 6.294 -1.290 -8.330 1.00 96.31 91 GLY A CA 1
ATOM 718 C C . GLY A 1 91 ? 6.132 -1.070 -6.831 1.00 96.31 91 GLY A C 1
ATOM 719 O O . GLY A 1 91 ? 5.082 -1.398 -6.275 1.00 96.31 91 GLY A O 1
ATOM 720 N N . SER A 1 92 ? 7.114 -0.434 -6.189 1.00 96.06 92 SER A N 1
ATOM 721 C CA . SER A 1 92 ? 7.042 -0.011 -4.788 1.00 96.06 92 SER A CA 1
ATOM 722 C C . SER A 1 92 ? 5.793 0.823 -4.502 1.00 96.06 92 SER A C 1
ATOM 724 O O . SER A 1 92 ? 5.047 0.526 -3.565 1.00 96.06 92 SER A O 1
ATOM 726 N N . LEU A 1 93 ? 5.524 1.841 -5.326 1.00 94.38 93 LEU A N 1
ATOM 727 C CA . LEU A 1 93 ? 4.344 2.693 -5.172 1.00 94.38 93 LEU A CA 1
ATOM 728 C C . LEU A 1 93 ? 3.047 1.952 -5.504 1.00 94.38 93 LEU A C 1
ATOM 730 O O . LEU A 1 93 ? 2.087 2.019 -4.735 1.00 94.38 93 LEU A O 1
AT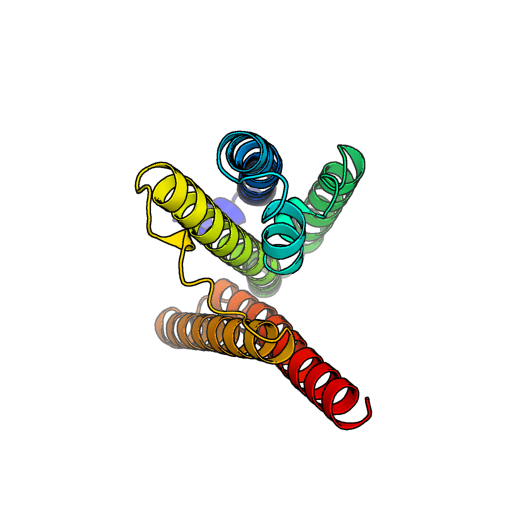OM 734 N N . PHE A 1 94 ? 3.020 1.240 -6.627 1.00 95.31 94 PHE A N 1
ATOM 735 C CA . PHE A 1 94 ? 1.850 0.533 -7.128 1.00 95.31 94 PHE A CA 1
ATOM 736 C C . PHE A 1 94 ? 1.349 -0.501 -6.126 1.00 95.31 94 PHE A C 1
ATOM 738 O O . PHE A 1 94 ? 0.186 -0.447 -5.728 1.00 95.31 94 PHE A O 1
ATOM 745 N N . PHE A 1 95 ? 2.216 -1.398 -5.651 1.00 96.19 95 PHE A N 1
ATOM 746 C CA . PHE A 1 95 ? 1.804 -2.445 -4.718 1.00 96.19 95 PHE A CA 1
ATOM 747 C C . PHE A 1 95 ? 1.460 -1.893 -3.336 1.00 96.19 95 PHE A C 1
ATOM 749 O O . PHE A 1 95 ? 0.486 -2.349 -2.736 1.00 96.19 95 PHE A O 1
ATOM 756 N N . ALA A 1 96 ? 2.170 -0.870 -2.848 1.00 92.69 96 ALA A N 1
ATOM 757 C CA . ALA A 1 96 ? 1.799 -0.209 -1.597 1.00 92.69 96 ALA A CA 1
ATOM 758 C C . ALA A 1 96 ? 0.384 0.392 -1.671 1.00 92.69 96 ALA A C 1
ATOM 760 O O . ALA A 1 96 ? -0.413 0.225 -0.745 1.00 92.69 96 ALA A O 1
ATOM 761 N N . ARG A 1 97 ? 0.045 1.050 -2.789 1.00 90.88 97 ARG A N 1
ATOM 762 C CA . ARG A 1 97 ? -1.287 1.630 -3.023 1.00 90.88 97 ARG A CA 1
ATOM 763 C C . ARG A 1 97 ? -2.354 0.569 -3.225 1.00 90.88 97 ARG A C 1
ATOM 765 O O . ARG A 1 97 ? -3.409 0.660 -2.608 1.00 90.88 97 ARG A O 1
ATOM 772 N N . LEU A 1 98 ? -2.073 -0.443 -4.038 1.00 93.62 98 LEU A N 1
ATOM 773 C CA . LEU A 1 98 ? -3.007 -1.525 -4.318 1.00 93.62 98 LEU A CA 1
ATOM 774 C C . LEU A 1 98 ? -3.357 -2.300 -3.045 1.00 93.62 98 LEU A C 1
ATOM 776 O O . LEU A 1 98 ? -4.530 -2.527 -2.773 1.00 93.62 98 LEU A O 1
ATOM 780 N N . ILE A 1 99 ? -2.367 -2.658 -2.225 1.00 92.19 99 ILE A N 1
ATOM 781 C CA . ILE A 1 99 ? -2.610 -3.379 -0.969 1.00 92.19 99 ILE A CA 1
ATOM 782 C C . ILE A 1 99 ? -3.356 -2.492 0.032 1.00 92.19 99 ILE A C 1
ATOM 784 O O . ILE A 1 99 ? -4.258 -2.979 0.712 1.00 92.19 99 ILE A O 1
ATOM 788 N N . SER A 1 100 ? -3.037 -1.193 0.104 1.00 87.06 100 SER A N 1
ATOM 789 C CA . SER A 1 100 ? -3.822 -0.230 0.893 1.00 87.06 100 SER A CA 1
ATOM 790 C C . SER A 1 100 ? -5.292 -0.235 0.464 1.00 87.06 100 SER A C 1
ATOM 792 O O . SER A 1 100 ? -6.173 -0.451 1.297 1.00 87.06 100 SER A O 1
ATOM 794 N N . LEU A 1 101 ? -5.543 -0.117 -0.843 1.00 88.12 101 LEU A N 1
ATOM 795 C CA . LEU A 1 101 ? -6.882 -0.126 -1.423 1.00 88.12 101 LEU A CA 1
ATOM 796 C C . LEU A 1 101 ? -7.628 -1.430 -1.131 1.00 88.12 101 LEU A C 1
ATOM 798 O O . LEU A 1 101 ? -8.769 -1.390 -0.682 1.00 88.12 101 LEU A O 1
ATOM 802 N N . VAL A 1 102 ? -6.996 -2.591 -1.332 1.00 89.06 102 VAL A N 1
ATOM 803 C CA . VAL A 1 102 ? -7.595 -3.904 -1.032 1.00 89.06 102 VAL A CA 1
ATOM 804 C C . VAL A 1 102 ? -7.996 -3.992 0.439 1.00 89.06 102 VAL A C 1
ATOM 806 O O . VAL A 1 102 ? -9.084 -4.470 0.763 1.00 89.06 102 VAL A O 1
ATOM 809 N N . ARG A 1 103 ? -7.152 -3.492 1.347 1.00 85.19 103 ARG A N 1
ATOM 810 C CA . ARG A 1 103 ? -7.445 -3.484 2.784 1.00 85.19 103 ARG A CA 1
ATOM 811 C C . ARG A 1 103 ? -8.610 -2.559 3.122 1.00 85.19 103 ARG A C 1
ATOM 813 O O . ARG A 1 103 ? -9.486 -2.965 3.882 1.00 85.19 103 ARG A O 1
ATOM 820 N N . HIS A 1 104 ? -8.652 -1.357 2.552 1.00 81.81 104 HIS A N 1
ATOM 821 C CA . HIS A 1 104 ? -9.770 -0.434 2.747 1.00 81.81 104 HIS A CA 1
ATOM 822 C C . HIS A 1 104 ? -11.067 -0.966 2.138 1.00 81.81 104 HIS A C 1
ATOM 824 O O . HIS A 1 104 ? -12.115 -0.865 2.773 1.00 81.81 104 HIS A O 1
ATOM 830 N N . LEU A 1 105 ? -11.001 -1.606 0.968 1.00 84.50 105 LEU A N 1
ATOM 831 C CA . LEU A 1 105 ? -12.144 -2.250 0.335 1.00 84.50 105 LEU A CA 1
ATOM 832 C C . LEU A 1 105 ? -12.669 -3.404 1.191 1.00 84.50 105 LEU A C 1
ATOM 834 O O . LEU A 1 105 ? -13.869 -3.479 1.420 1.00 84.50 105 LEU A O 1
ATOM 838 N N . ARG A 1 106 ? -11.796 -4.259 1.738 1.00 82.69 106 ARG A N 1
ATOM 839 C CA . ARG A 1 106 ? -12.204 -5.328 2.663 1.00 82.69 106 ARG A CA 1
ATOM 840 C C . ARG A 1 106 ? -12.909 -4.766 3.897 1.00 82.69 106 ARG A C 1
ATOM 842 O O . ARG A 1 106 ? -13.969 -5.266 4.259 1.00 82.69 106 ARG A O 1
ATOM 849 N N . SER A 1 107 ? -12.356 -3.726 4.522 1.00 75.62 107 SER A N 1
ATOM 850 C CA . SER A 1 107 ? -12.993 -3.072 5.674 1.00 75.62 107 SER A CA 1
ATOM 851 C C . SER A 1 107 ? -14.334 -2.433 5.308 1.00 75.62 107 SER A C 1
ATOM 853 O O . SER A 1 107 ? -15.302 -2.555 6.055 1.00 75.62 107 SER A O 1
ATOM 855 N N . PHE A 1 108 ? -14.415 -1.797 4.138 1.00 76.31 108 PHE A N 1
ATOM 856 C CA . PHE A 1 108 ? -15.648 -1.218 3.619 1.00 76.31 108 PHE A CA 1
ATOM 857 C C . PHE A 1 108 ? -16.717 -2.286 3.362 1.00 76.31 108 PHE A C 1
ATOM 859 O O . PHE A 1 108 ? -17.849 -2.136 3.810 1.00 76.31 108 PHE A O 1
ATOM 866 N N . LEU A 1 109 ? -16.360 -3.385 2.694 1.00 81.06 109 LEU A N 1
ATOM 867 C CA . LEU A 1 109 ? -17.268 -4.498 2.424 1.00 81.06 109 LEU A CA 1
ATOM 868 C C . LEU A 1 109 ? -17.728 -5.173 3.715 1.00 81.06 109 LEU A C 1
ATOM 870 O O . LEU A 1 109 ? -18.911 -5.467 3.845 1.00 81.06 109 LEU A O 1
ATOM 874 N N . ALA A 1 110 ? -16.834 -5.352 4.691 1.00 76.31 110 ALA A N 1
ATOM 875 C CA . ALA A 1 110 ? -17.205 -5.857 6.008 1.00 76.31 110 ALA A CA 1
ATOM 876 C C . ALA A 1 110 ? -18.224 -4.933 6.694 1.00 76.31 110 ALA A C 1
ATOM 878 O O . ALA A 1 110 ? -19.220 -5.413 7.223 1.00 76.31 110 ALA A O 1
ATOM 879 N N . LEU A 1 111 ? -18.037 -3.610 6.632 1.00 71.44 111 LEU A N 1
ATOM 880 C CA . LEU A 1 111 ? -18.999 -2.645 7.173 1.00 71.44 111 LEU A CA 1
ATOM 881 C C . LEU A 1 111 ? -20.358 -2.708 6.456 1.00 71.44 111 LEU A C 1
ATOM 883 O O . LEU A 1 111 ? -21.402 -2.688 7.108 1.00 71.44 111 LEU A O 1
ATOM 887 N N . VAL A 1 112 ? -20.356 -2.787 5.122 1.00 74.94 112 VAL A N 1
ATOM 888 C CA . VAL A 1 112 ? -21.582 -2.948 4.325 1.00 74.94 112 VAL A CA 1
ATOM 889 C C . VAL A 1 112 ? -22.298 -4.240 4.709 1.00 74.94 112 VAL A C 1
ATOM 891 O O . VAL A 1 112 ? -23.502 -4.220 4.939 1.00 74.94 112 VAL A O 1
ATOM 894 N N . TRP A 1 113 ? -21.559 -5.339 4.838 1.00 73.50 113 TRP A N 1
ATOM 895 C CA . TRP A 1 113 ? -22.099 -6.633 5.239 1.00 73.50 113 TRP A CA 1
ATOM 896 C C . TRP A 1 113 ? -22.711 -6.598 6.643 1.00 73.50 113 TRP A C 1
ATOM 898 O O . TRP A 1 113 ? -23.839 -7.043 6.829 1.00 73.50 113 TRP A O 1
ATOM 908 N N . LEU A 1 114 ? -22.020 -5.994 7.615 1.00 68.31 114 LEU A N 1
ATOM 909 C CA . LEU A 1 114 ? -22.526 -5.825 8.982 1.00 68.31 114 LEU A CA 1
ATOM 910 C C . LEU A 1 114 ? -23.824 -5.011 9.027 1.00 68.31 114 LEU A C 1
ATOM 912 O O . LEU A 1 114 ? -24.712 -5.323 9.811 1.00 68.31 114 LEU A O 1
ATOM 916 N N . LYS A 1 115 ? -23.976 -4.000 8.164 1.00 65.88 115 LYS A N 1
ATOM 917 C CA . LYS A 1 115 ? -25.240 -3.260 8.035 1.00 65.88 115 LYS A CA 1
ATOM 918 C C . LYS A 1 115 ? -26.377 -4.137 7.494 1.00 65.88 115 LYS A C 1
ATOM 920 O O . LYS A 1 115 ? -27.533 -3.919 7.843 1.00 65.88 115 LYS A O 1
ATOM 925 N N . LEU A 1 116 ? -26.063 -5.082 6.610 1.00 61.59 116 LEU A N 1
ATOM 926 C CA . LEU A 1 116 ? -27.044 -5.966 5.978 1.00 61.59 116 LEU A CA 1
ATOM 927 C C . LEU A 1 116 ? -27.447 -7.151 6.872 1.00 61.59 116 LEU A C 1
ATOM 929 O O . LEU A 1 116 ? -28.455 -7.790 6.585 1.00 61.59 116 LEU A O 1
ATOM 933 N N . MET A 1 117 ? -26.707 -7.425 7.953 1.00 55.97 117 MET A N 1
ATOM 934 C CA . MET A 1 117 ? -26.990 -8.511 8.899 1.00 55.97 117 MET A CA 1
ATOM 935 C C . MET A 1 117 ? -27.151 -7.990 10.339 1.00 55.97 117 MET A C 1
ATOM 937 O O . MET A 1 117 ? -26.171 -7.940 11.092 1.00 55.97 117 MET A O 1
ATOM 941 N N . PRO A 1 118 ? -28.381 -7.623 10.754 1.00 51.44 118 PRO A N 1
ATOM 942 C CA . PRO A 1 118 ? -28.684 -7.280 12.143 1.00 51.44 118 PRO A CA 1
ATOM 943 C C . PRO A 1 118 ? -28.328 -8.457 13.070 1.00 51.44 118 PRO A C 1
ATOM 945 O O . PRO A 1 118 ? -28.728 -9.586 12.799 1.00 51.44 118 PRO A O 1
ATOM 948 N N . GLY A 1 119 ? -27.552 -8.209 14.132 1.00 49.12 119 GLY A N 1
ATOM 949 C CA . GLY A 1 119 ? -27.140 -9.219 15.127 1.00 49.12 119 GLY A CA 1
ATOM 950 C C . GLY A 1 119 ? -25.657 -9.625 15.095 1.00 49.12 119 GLY A C 1
ATOM 951 O O . GLY A 1 119 ? -25.130 -10.122 16.086 1.00 49.12 119 GLY A O 1
ATOM 952 N N . ALA A 1 120 ? -24.916 -9.343 14.016 1.00 46.22 120 ALA A N 1
ATOM 953 C CA . ALA A 1 120 ? -23.498 -9.728 13.906 1.00 46.22 120 ALA A CA 1
ATOM 954 C C . ALA A 1 120 ? -22.537 -8.939 14.831 1.00 46.22 120 ALA A C 1
ATOM 956 O O . ALA A 1 120 ? -21.381 -9.324 15.006 1.00 46.22 120 ALA A O 1
ATOM 957 N N . VAL A 1 121 ? -22.992 -7.825 15.417 1.00 49.12 121 VAL A N 1
ATOM 958 C CA . VAL A 1 121 ? -22.167 -6.897 16.220 1.00 49.12 121 VAL A CA 1
ATOM 959 C C . VAL A 1 121 ? -22.375 -7.087 17.732 1.00 49.12 121 VAL A C 1
ATOM 961 O O . VAL A 1 121 ? -21.636 -6.521 18.535 1.00 49.12 121 VAL A O 1
ATOM 964 N N . GLU A 1 122 ? -23.332 -7.919 18.148 1.00 43.44 122 GLU A N 1
ATOM 965 C CA . GLU A 1 122 ? -23.767 -8.022 19.552 1.00 43.44 122 GLU A CA 1
ATOM 966 C C . GLU A 1 122 ? -22.729 -8.686 20.480 1.00 43.44 122 GLU A C 1
ATOM 968 O O . GLU A 1 122 ? -22.764 -8.482 21.690 1.00 43.44 122 GLU A O 1
ATOM 973 N N . GLY A 1 123 ? -21.743 -9.403 19.929 1.00 46.72 123 GLY A N 1
ATOM 974 C CA . GLY A 1 123 ? -20.672 -10.071 20.686 1.00 46.72 123 GLY A CA 1
ATOM 975 C C . GLY A 1 123 ? -19.317 -9.348 20.721 1.00 46.72 123 GLY A C 1
ATOM 976 O O . GLY A 1 123 ? -18.325 -9.980 21.070 1.00 46.72 123 GLY A O 1
ATOM 977 N N . GLY A 1 124 ? -19.259 -8.074 20.305 1.00 50.28 124 GLY A N 1
ATOM 978 C CA . GLY A 1 124 ? -18.060 -7.247 20.077 1.00 50.28 124 GLY A CA 1
ATOM 979 C C . GLY A 1 124 ? -16.728 -7.754 20.654 1.00 50.28 124 GLY A C 1
ATOM 980 O O . GLY A 1 124 ? -16.348 -7.416 21.775 1.00 50.28 124 GLY A O 1
ATOM 981 N N . VAL A 1 125 ? -15.967 -8.513 19.856 1.00 53.03 125 VAL A N 1
ATOM 982 C CA . VAL A 1 125 ? -14.612 -8.933 20.234 1.00 53.03 125 VAL A CA 1
ATOM 983 C C . VAL A 1 125 ? -13.689 -7.716 20.199 1.00 53.03 125 VAL A C 1
ATOM 985 O O . VAL A 1 125 ? -13.356 -7.183 19.139 1.00 53.03 125 VAL A O 1
ATOM 988 N N . ARG A 1 126 ? -13.261 -7.272 21.383 1.00 60.19 126 ARG A N 1
ATOM 989 C CA . ARG A 1 126 ? -12.309 -6.171 21.554 1.00 60.19 126 ARG A CA 1
ATOM 990 C C . ARG A 1 126 ? -10.896 -6.641 21.245 1.00 60.19 126 ARG A C 1
ATOM 992 O O . ARG A 1 126 ? -10.243 -7.272 22.075 1.00 60.19 126 ARG A O 1
ATOM 999 N N . TYR A 1 127 ? -10.390 -6.299 20.065 1.00 65.69 127 TYR A N 1
ATOM 1000 C CA . TYR A 1 127 ? -8.988 -6.545 19.744 1.00 65.69 127 TYR A CA 1
ATOM 1001 C C . TYR A 1 127 ? -8.095 -5.457 20.338 1.00 65.69 127 TYR A C 1
ATOM 1003 O O . TYR A 1 127 ? -8.307 -4.261 20.127 1.00 65.69 127 TYR A O 1
ATOM 1011 N N . SER A 1 128 ? -7.043 -5.866 21.052 1.00 76.94 128 SER A N 1
ATOM 1012 C CA . SER A 1 128 ? -6.020 -4.923 21.504 1.00 76.94 128 SER A CA 1
ATOM 1013 C C . SER A 1 128 ? -5.319 -4.284 20.300 1.00 76.94 128 SER A C 1
ATOM 1015 O O . SER A 1 128 ? -5.069 -4.933 19.283 1.00 76.94 128 SER A O 1
ATOM 1017 N N . GLN A 1 129 ? -4.941 -3.010 20.418 1.00 74.75 129 GLN A N 1
ATOM 1018 C CA . GLN A 1 129 ? -4.214 -2.304 19.354 1.00 74.75 129 GLN A CA 1
ATOM 1019 C C . GLN A 1 129 ? -2.931 -3.047 18.948 1.00 74.75 129 GLN A C 1
ATOM 1021 O O . GLN A 1 129 ? -2.605 -3.115 17.766 1.00 74.75 129 GLN A O 1
ATOM 1026 N N . ALA A 1 130 ? -2.224 -3.666 19.903 1.00 79.19 130 ALA A N 1
ATOM 1027 C CA . ALA A 1 130 ? -1.055 -4.491 19.597 1.00 79.19 130 ALA A CA 1
ATOM 1028 C C . ALA A 1 130 ? -1.408 -5.692 18.706 1.00 79.19 130 ALA A C 1
ATOM 1030 O O . ALA A 1 130 ? -0.702 -5.950 17.735 1.00 79.19 130 ALA A O 1
ATOM 1031 N N . TYR A 1 131 ? -2.516 -6.387 18.980 1.00 81.75 131 TYR A N 1
ATOM 1032 C CA . TYR A 1 131 ? -2.980 -7.478 18.125 1.00 81.75 131 TYR A CA 1
ATOM 1033 C C . TYR A 1 131 ? -3.314 -6.991 16.708 1.00 81.75 131 TYR A C 1
ATOM 1035 O O . TYR A 1 131 ? -2.879 -7.612 15.740 1.00 81.75 131 TYR A O 1
ATOM 1043 N N . VAL A 1 132 ? -3.998 -5.848 16.573 1.00 79.75 132 VAL A N 1
ATOM 1044 C CA . VAL A 1 132 ? -4.335 -5.254 15.265 1.00 79.75 132 VAL A CA 1
ATOM 1045 C C . VAL A 1 132 ? -3.073 -4.931 14.459 1.00 79.75 132 VAL A C 1
ATOM 1047 O O . VAL A 1 132 ? -2.961 -5.331 13.298 1.00 79.75 132 VAL A O 1
ATOM 1050 N N . TYR A 1 133 ? -2.083 -4.269 15.069 1.00 83.25 133 TYR A N 1
ATOM 1051 C CA . TYR A 1 133 ? -0.803 -3.993 14.410 1.00 83.25 133 TYR A CA 1
ATOM 1052 C C . TYR A 1 133 ? -0.049 -5.276 14.052 1.00 83.25 133 TYR A C 1
ATOM 1054 O O . TYR A 1 133 ? 0.531 -5.350 12.971 1.00 83.25 133 TYR A O 1
ATOM 1062 N N . ARG A 1 134 ? -0.074 -6.295 14.921 1.00 87.12 134 ARG A N 1
ATOM 1063 C CA . ARG A 1 134 ? 0.584 -7.580 14.665 1.00 87.12 134 ARG A CA 1
ATOM 1064 C C . ARG A 1 134 ? -0.042 -8.305 13.482 1.00 87.12 134 ARG A C 1
ATOM 1066 O O . ARG A 1 134 ? 0.675 -8.648 12.552 1.00 87.12 134 ARG A O 1
ATOM 1073 N N . SER A 1 135 ? -1.360 -8.493 13.509 1.00 87.50 135 SER A N 1
ATOM 1074 C CA . SER A 1 135 ? -2.117 -9.148 12.439 1.00 87.50 135 SER A CA 1
ATOM 1075 C C . SER A 1 135 ? -1.918 -8.420 11.109 1.00 87.50 135 SER A C 1
ATOM 1077 O O . SER A 1 135 ? -1.554 -9.041 10.114 1.00 87.50 135 SER A O 1
ATOM 1079 N N . SER A 1 136 ? -2.015 -7.086 11.120 1.00 87.00 136 SER A N 1
ATOM 1080 C CA . SER A 1 136 ? -1.720 -6.268 9.946 1.00 87.00 136 SER A CA 1
ATOM 1081 C C . SER A 1 136 ? -0.274 -6.409 9.463 1.00 87.00 136 SER A C 1
ATOM 1083 O O . SER A 1 136 ? -0.050 -6.371 8.259 1.00 87.00 136 SER A O 1
ATOM 1085 N N . GLY A 1 137 ? 0.707 -6.491 10.363 1.00 90.94 137 GLY A N 1
ATOM 1086 C CA . GLY A 1 137 ? 2.111 -6.665 9.993 1.00 90.94 137 GLY A CA 1
ATOM 1087 C C . GLY A 1 137 ? 2.361 -8.029 9.355 1.00 90.94 137 GLY A C 1
ATOM 1088 O O . GLY A 1 137 ? 2.988 -8.103 8.304 1.00 90.94 137 GLY A O 1
ATOM 1089 N N . THR A 1 138 ? 1.806 -9.096 9.938 1.00 93.44 138 THR A N 1
ATOM 1090 C CA . THR A 1 138 ? 1.868 -10.455 9.384 1.00 93.44 138 THR A CA 1
ATOM 1091 C C . THR A 1 138 ? 1.215 -10.534 8.006 1.00 93.44 138 THR A C 1
ATOM 1093 O O . THR A 1 138 ? 1.817 -11.083 7.092 1.00 93.44 138 THR A O 1
ATOM 1096 N N . GLU A 1 139 ? 0.033 -9.940 7.824 1.00 92.25 139 GLU A N 1
ATOM 1097 C CA . GLU A 1 139 ? -0.636 -9.880 6.519 1.00 92.25 139 GLU A CA 1
ATOM 1098 C C . GLU A 1 139 ? 0.246 -9.207 5.454 1.00 92.25 139 GLU A C 1
ATOM 1100 O O . GLU A 1 139 ? 0.404 -9.732 4.354 1.00 92.25 139 GLU A O 1
ATOM 1105 N N . LEU A 1 140 ? 0.857 -8.065 5.782 1.00 94.56 140 LEU A N 1
ATOM 1106 C CA . LEU A 1 140 ? 1.751 -7.360 4.861 1.00 94.56 140 LEU A CA 1
ATOM 1107 C C . LEU A 1 140 ? 3.005 -8.181 4.532 1.00 94.56 140 LEU A C 1
ATOM 1109 O O . LEU A 1 140 ? 3.428 -8.208 3.382 1.00 94.56 140 LEU A O 1
ATOM 1113 N N . LEU A 1 141 ? 3.583 -8.889 5.504 1.00 97.06 141 LEU A N 1
ATOM 1114 C CA . LEU A 1 141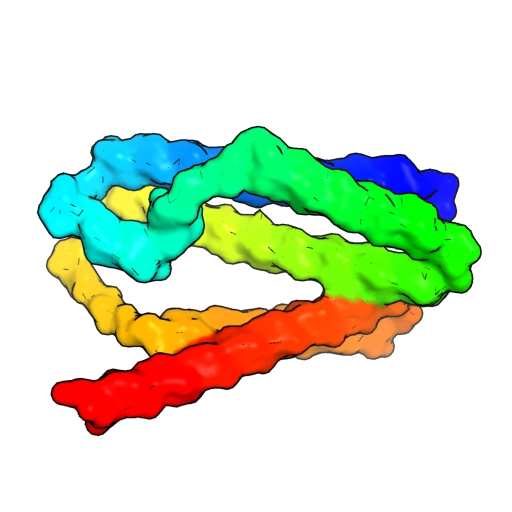 ? 4.728 -9.768 5.251 1.00 97.06 141 LEU A CA 1
ATOM 1115 C C . LEU A 1 141 ? 4.371 -10.959 4.354 1.00 97.06 141 LEU A C 1
ATOM 1117 O O . LEU A 1 141 ? 5.189 -11.351 3.527 1.00 97.06 141 LEU A O 1
ATOM 1121 N N . LEU A 1 142 ? 3.156 -11.502 4.467 1.00 96.94 142 LEU A N 1
ATOM 1122 C CA . LEU A 1 142 ? 2.674 -12.536 3.549 1.00 96.94 142 LEU A CA 1
ATOM 1123 C C . LEU A 1 142 ? 2.530 -11.989 2.124 1.00 96.94 142 LEU A C 1
ATOM 1125 O O . LEU A 1 142 ? 2.995 -12.628 1.183 1.00 96.94 142 LEU A O 1
ATOM 1129 N N . TRP A 1 143 ? 1.975 -10.783 1.960 1.00 96.44 143 TRP A N 1
ATOM 1130 C CA . TRP A 1 143 ? 1.952 -10.102 0.660 1.00 96.44 143 TRP A CA 1
ATOM 1131 C C . TRP A 1 143 ? 3.358 -9.866 0.104 1.00 96.44 143 TRP A C 1
ATOM 1133 O O . TRP A 1 143 ? 3.595 -10.124 -1.072 1.00 96.44 143 TRP A O 1
ATOM 1143 N N . ALA A 1 144 ? 4.302 -9.425 0.938 1.00 97.62 144 ALA A N 1
ATOM 1144 C CA . ALA A 1 144 ? 5.695 -9.252 0.538 1.00 97.62 144 ALA A CA 1
ATOM 1145 C C . ALA A 1 144 ? 6.329 -10.577 0.082 1.00 97.62 144 ALA A C 1
ATOM 1147 O O . ALA A 1 144 ? 7.003 -10.607 -0.943 1.00 97.62 144 ALA A O 1
ATOM 1148 N N . GLY A 1 145 ? 6.059 -11.677 0.794 1.00 97.75 145 GLY A N 1
ATOM 1149 C CA . GLY A 1 145 ? 6.490 -13.020 0.408 1.00 97.75 145 GLY A CA 1
ATOM 1150 C C . GLY A 1 145 ? 5.914 -13.456 -0.940 1.00 97.75 145 GLY A C 1
ATOM 1151 O O . GLY A 1 145 ? 6.663 -13.905 -1.803 1.00 97.75 145 GLY A O 1
ATOM 1152 N N . LEU A 1 146 ? 4.612 -13.253 -1.164 1.00 97.44 146 LEU A N 1
ATOM 1153 C CA . LEU A 1 146 ? 3.960 -13.550 -2.446 1.00 97.44 146 LEU A CA 1
ATOM 1154 C C . LEU A 1 146 ? 4.556 -12.733 -3.600 1.00 97.44 146 LEU A C 1
ATOM 1156 O O . LEU A 1 146 ? 4.810 -13.281 -4.670 1.00 97.44 146 LEU A O 1
ATOM 1160 N N . LEU A 1 147 ? 4.830 -11.444 -3.383 1.00 97.62 147 LEU A N 1
ATOM 1161 C CA . LEU A 1 147 ? 5.502 -10.596 -4.372 1.00 97.62 147 LEU A CA 1
ATOM 1162 C C . LEU A 1 147 ? 6.951 -11.039 -4.614 1.00 97.62 147 LEU A C 1
ATOM 1164 O O . LEU A 1 147 ? 7.414 -11.006 -5.749 1.00 97.62 147 LEU A O 1
ATOM 1168 N N . GLY A 1 148 ? 7.651 -11.510 -3.579 1.00 97.81 148 GLY A N 1
ATOM 1169 C CA . GLY A 1 148 ? 8.981 -12.105 -3.707 1.00 97.81 148 GLY A CA 1
ATOM 1170 C C . GLY A 1 148 ? 8.973 -13.379 -4.556 1.00 97.81 148 GLY A C 1
ATOM 1171 O O . GLY A 1 148 ? 9.812 -13.526 -5.442 1.00 97.81 148 GLY A O 1
ATOM 1172 N N . VAL A 1 149 ? 7.988 -14.261 -4.359 1.00 98.12 149 VAL A N 1
ATOM 1173 C CA . VAL A 1 149 ? 7.785 -15.445 -5.214 1.00 98.12 149 VAL A CA 1
ATOM 1174 C C . VAL A 1 149 ? 7.465 -15.027 -6.650 1.00 98.12 149 VAL A C 1
ATOM 1176 O O . VAL A 1 149 ? 8.062 -15.555 -7.585 1.00 98.12 149 VAL A O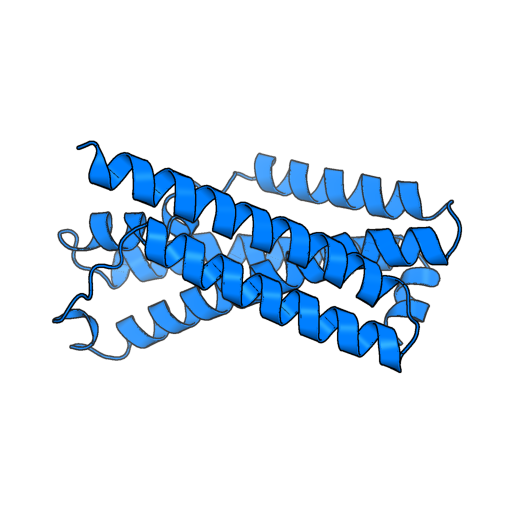 1
ATOM 1179 N N . ALA A 1 150 ? 6.587 -14.038 -6.844 1.00 96.94 150 ALA A N 1
ATOM 1180 C CA . ALA A 1 150 ? 6.283 -13.509 -8.173 1.00 96.94 150 ALA A CA 1
ATOM 1181 C C . ALA A 1 150 ? 7.532 -12.937 -8.865 1.00 96.94 150 ALA A C 1
ATOM 1183 O O . ALA A 1 150 ? 7.740 -13.179 -10.052 1.00 96.94 150 ALA A O 1
ATOM 1184 N N . TYR A 1 151 ? 8.401 -12.240 -8.126 1.00 97.25 151 TYR A N 1
ATOM 1185 C CA . TYR A 1 151 ? 9.685 -11.777 -8.644 1.00 97.25 151 TYR A CA 1
ATOM 1186 C C . TYR A 1 151 ? 10.601 -12.938 -9.041 1.00 97.25 151 TYR A C 1
ATOM 1188 O O . TYR A 1 151 ? 11.153 -12.909 -10.135 1.00 97.25 151 TYR A O 1
ATOM 1196 N N . ALA A 1 152 ? 10.727 -13.974 -8.208 1.00 97.12 152 ALA A N 1
ATOM 1197 C CA . ALA A 1 152 ? 11.570 -15.132 -8.510 1.00 97.12 152 ALA A CA 1
ATOM 1198 C C . ALA A 1 152 ? 11.131 -15.879 -9.783 1.00 97.12 152 ALA A C 1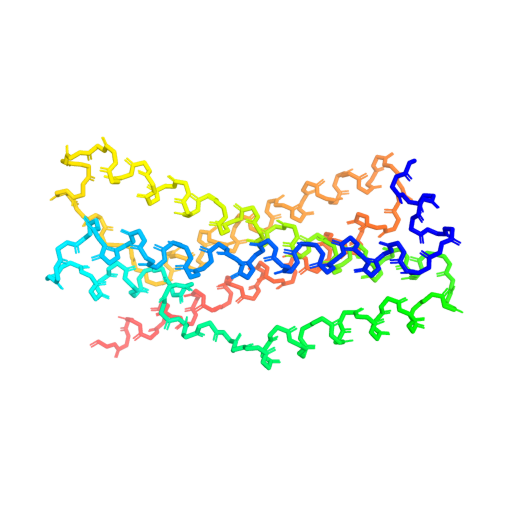
ATOM 1200 O O . ALA A 1 152 ? 11.969 -16.431 -10.489 1.00 97.12 152 ALA A O 1
ATOM 1201 N N . VAL A 1 153 ? 9.829 -15.880 -10.084 1.00 97.38 153 VAL A N 1
ATOM 1202 C CA . VAL A 1 153 ? 9.267 -16.547 -11.269 1.00 97.38 153 VAL A CA 1
ATOM 1203 C C . VAL A 1 153 ? 9.338 -15.665 -12.518 1.00 97.38 153 VAL A C 1
ATOM 1205 O O . VAL A 1 153 ? 9.663 -16.154 -13.594 1.00 97.38 153 VAL A O 1
ATOM 1208 N N . VAL A 1 154 ? 9.007 -14.376 -12.398 1.00 95.31 154 VAL A N 1
ATOM 1209 C CA . VAL A 1 154 ? 8.825 -13.475 -13.554 1.00 95.31 154 VAL A CA 1
ATOM 1210 C C . VAL A 1 154 ? 10.071 -12.626 -13.841 1.00 95.31 154 VAL A C 1
ATOM 1212 O O . VAL A 1 154 ? 10.180 -12.042 -14.914 1.00 95.31 154 VAL A O 1
ATOM 1215 N N . ALA A 1 155 ? 11.003 -12.528 -12.889 1.00 94.75 155 ALA A N 1
ATOM 1216 C CA . ALA A 1 155 ? 12.207 -11.693 -12.947 1.00 94.75 155 ALA A CA 1
ATOM 1217 C C . ALA A 1 155 ? 11.934 -10.209 -13.283 1.00 94.75 155 ALA A C 1
ATOM 1219 O O . ALA A 1 155 ? 12.772 -9.521 -13.859 1.00 94.75 155 ALA A O 1
ATOM 1220 N N . ASN A 1 156 ? 10.756 -9.689 -12.917 1.00 95.25 156 ASN A N 1
ATOM 1221 C CA . ASN A 1 156 ? 10.368 -8.306 -13.204 1.00 95.25 156 ASN A CA 1
ATOM 1222 C C . ASN A 1 156 ? 10.611 -7.394 -11.980 1.00 95.25 156 ASN A C 1
ATOM 1224 O O . ASN A 1 156 ? 9.974 -7.614 -10.940 1.00 95.25 156 ASN A O 1
ATOM 1228 N N . PRO A 1 157 ? 11.456 -6.344 -12.086 1.00 97.12 157 PRO A N 1
ATOM 1229 C CA . PRO A 1 157 ? 11.822 -5.457 -10.973 1.00 97.12 157 PRO A CA 1
ATOM 1230 C C . PRO A 1 157 ? 10.638 -4.815 -10.240 1.00 97.12 157 PRO A C 1
ATOM 1232 O O . PRO A 1 157 ? 10.743 -4.492 -9.057 1.00 97.12 157 PRO A O 1
ATOM 1235 N N . MET A 1 158 ? 9.485 -4.688 -10.902 1.00 96.44 158 MET A N 1
ATOM 1236 C CA . MET A 1 158 ? 8.255 -4.181 -10.297 1.00 96.44 158 MET A CA 1
ATOM 1237 C C . MET A 1 158 ? 7.792 -5.021 -9.097 1.00 96.44 158 MET A C 1
ATOM 1239 O O . MET A 1 158 ? 7.378 -4.468 -8.075 1.00 96.44 158 MET A O 1
ATOM 1243 N N . PHE A 1 159 ? 7.894 -6.351 -9.178 1.00 97.56 159 PHE A N 1
ATOM 1244 C CA . PHE A 1 159 ? 7.555 -7.232 -8.056 1.00 97.56 159 PHE A CA 1
ATOM 1245 C C . PHE A 1 159 ? 8.573 -7.126 -6.921 1.00 97.56 159 PHE A C 1
ATOM 1247 O O . PHE A 1 159 ? 8.183 -7.144 -5.756 1.00 97.56 159 PHE A O 1
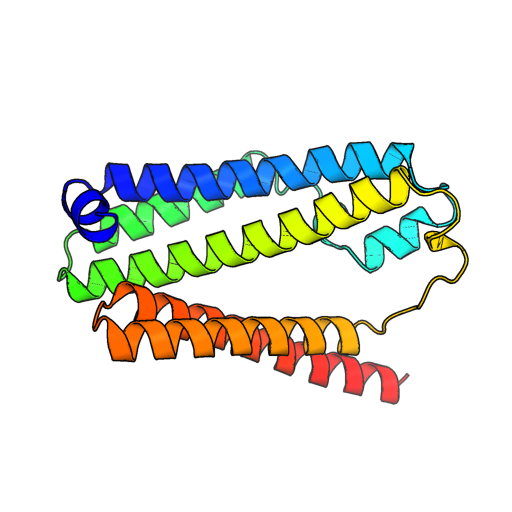ATOM 1254 N N . HIS A 1 160 ? 9.856 -6.948 -7.248 1.00 97.88 160 HIS A N 1
ATOM 1255 C CA . HIS A 1 160 ? 10.907 -6.747 -6.254 1.00 97.88 160 HIS A CA 1
ATOM 1256 C C . HIS A 1 160 ? 10.681 -5.453 -5.457 1.00 97.88 160 HIS A C 1
ATOM 1258 O O . HIS A 1 160 ? 10.648 -5.490 -4.225 1.00 97.88 160 HIS A O 1
ATOM 1264 N N . GLY A 1 161 ? 10.431 -4.333 -6.142 1.00 97.12 161 GLY A N 1
ATOM 1265 C CA . GLY A 1 161 ? 10.111 -3.060 -5.493 1.00 97.12 161 GLY A CA 1
ATOM 1266 C C . GLY A 1 161 ? 8.873 -3.149 -4.604 1.00 97.12 161 GLY A C 1
ATOM 1267 O O . GLY A 1 161 ? 8.885 -2.686 -3.459 1.00 97.12 161 GLY A O 1
ATOM 1268 N N . GLY A 1 162 ? 7.827 -3.828 -5.085 1.00 97.12 162 GLY A N 1
ATOM 1269 C CA . GLY A 1 162 ? 6.636 -4.125 -4.294 1.00 97.12 162 GLY A CA 1
ATOM 1270 C C . GLY A 1 162 ? 6.943 -4.943 -3.038 1.00 97.12 162 GLY A C 1
ATOM 1271 O O . GLY A 1 162 ? 6.557 -4.544 -1.939 1.00 97.12 162 GLY A O 1
ATOM 1272 N N . ALA A 1 163 ? 7.669 -6.055 -3.176 1.00 98.06 163 ALA A N 1
ATOM 1273 C CA . ALA A 1 163 ? 8.024 -6.940 -2.069 1.00 98.06 163 ALA A CA 1
ATOM 1274 C C . ALA A 1 163 ? 8.807 -6.201 -0.974 1.00 98.06 163 ALA A C 1
ATOM 1276 O O . ALA A 1 163 ? 8.451 -6.287 0.202 1.00 98.06 163 ALA A O 1
ATOM 1277 N N . VAL A 1 164 ? 9.824 -5.420 -1.358 1.00 98.00 164 VAL A N 1
ATOM 1278 C CA . VAL A 1 164 ? 10.648 -4.645 -0.419 1.00 98.00 164 VAL A CA 1
ATOM 1279 C C . VAL A 1 164 ? 9.799 -3.618 0.324 1.00 98.00 164 VAL A C 1
ATOM 1281 O O . VAL A 1 164 ? 9.796 -3.593 1.555 1.00 98.00 164 VAL A O 1
ATOM 1284 N N . THR A 1 165 ? 9.044 -2.784 -0.393 1.00 97.44 165 THR A N 1
ATOM 1285 C CA . THR A 1 165 ? 8.261 -1.716 0.240 1.00 97.44 165 THR A CA 1
ATOM 1286 C C . THR A 1 165 ? 7.179 -2.272 1.156 1.00 97.44 165 THR A C 1
ATOM 1288 O O . THR A 1 165 ? 7.051 -1.831 2.299 1.00 97.44 165 THR A O 1
ATOM 1291 N N . VAL A 1 166 ? 6.428 -3.271 0.698 1.00 96.94 166 VAL A N 1
ATOM 1292 C CA . VAL A 1 166 ? 5.367 -3.900 1.492 1.00 96.94 166 VAL A CA 1
ATOM 1293 C C . VAL A 1 166 ? 5.959 -4.618 2.707 1.00 96.94 166 VAL A C 1
ATOM 1295 O O . VAL A 1 166 ? 5.410 -4.512 3.807 1.00 96.94 166 VAL A O 1
ATOM 1298 N N . GLY A 1 167 ? 7.114 -5.269 2.543 1.00 97.69 167 GLY A N 1
ATOM 1299 C CA . GLY A 1 167 ? 7.849 -5.912 3.628 1.00 97.69 167 GLY A CA 1
ATOM 1300 C C . GLY A 1 167 ? 8.274 -4.919 4.708 1.00 97.69 167 GLY A C 1
ATOM 1301 O O . GLY A 1 167 ? 7.999 -5.138 5.888 1.00 97.69 167 GLY A O 1
ATOM 1302 N N . LEU A 1 168 ? 8.858 -3.782 4.317 1.00 97.81 168 LEU A N 1
ATOM 1303 C CA . LEU A 1 168 ? 9.255 -2.718 5.245 1.00 97.81 168 LEU A CA 1
ATOM 1304 C C . LEU A 1 168 ? 8.056 -2.114 5.990 1.00 97.81 168 LEU A C 1
ATOM 1306 O O . LEU A 1 168 ? 8.131 -1.902 7.203 1.00 97.81 168 LEU A O 1
ATOM 1310 N N . ILE A 1 169 ? 6.931 -1.884 5.304 1.00 94.69 169 ILE A N 1
ATOM 1311 C CA . ILE A 1 169 ? 5.692 -1.426 5.953 1.00 94.69 169 ILE A CA 1
ATOM 1312 C C . ILE A 1 169 ? 5.206 -2.486 6.957 1.00 94.69 169 ILE A C 1
ATOM 1314 O O . ILE A 1 169 ? 4.866 -2.147 8.094 1.00 94.69 169 ILE A O 1
ATOM 1318 N N . GLY A 1 170 ? 5.227 -3.770 6.582 1.00 94.31 170 GLY A N 1
ATOM 1319 C CA . GLY A 1 170 ? 4.858 -4.892 7.450 1.00 94.31 170 GLY A CA 1
ATOM 1320 C C . GLY A 1 170 ? 5.715 -4.987 8.712 1.00 94.31 170 GLY A C 1
ATOM 1321 O O . GLY A 1 170 ? 5.180 -5.060 9.823 1.00 94.31 170 GLY A O 1
ATOM 1322 N N . LEU A 1 171 ? 7.038 -4.886 8.571 1.00 97.00 171 LEU A N 1
ATOM 1323 C CA . LEU A 1 171 ? 7.970 -4.821 9.701 1.00 97.00 171 LEU A CA 1
ATOM 1324 C C . LEU A 1 171 ? 7.684 -3.610 10.595 1.00 97.00 171 LEU A C 1
ATOM 1326 O O . LEU A 1 171 ? 7.611 -3.748 11.817 1.00 97.00 171 LEU A O 1
ATOM 1330 N N . GLY A 1 172 ? 7.441 -2.437 10.005 1.00 93.69 172 GLY A N 1
ATOM 1331 C CA . GLY A 1 172 ? 7.058 -1.232 10.742 1.00 93.69 172 GLY A CA 1
ATOM 1332 C C . GLY A 1 172 ? 5.809 -1.436 11.609 1.00 93.69 172 GLY A C 1
ATOM 1333 O O . GLY A 1 172 ? 5.765 -0.979 12.756 1.00 93.69 172 GLY A O 1
ATOM 1334 N N . HIS A 1 173 ? 4.816 -2.172 11.107 1.00 90.12 173 HIS A N 1
ATOM 1335 C CA . HIS A 1 173 ? 3.629 -2.554 11.875 1.00 90.12 173 HIS A CA 1
ATOM 1336 C C . HIS A 1 173 ? 3.965 -3.507 13.033 1.00 90.12 173 HIS A C 1
ATOM 1338 O O . HIS A 1 173 ? 3.508 -3.281 14.158 1.00 90.12 173 HIS A O 1
ATOM 1344 N N . LEU A 1 174 ? 4.813 -4.517 12.814 1.00 91.75 174 LEU A N 1
ATOM 1345 C CA . LEU A 1 174 ? 5.250 -5.429 13.878 1.00 91.75 174 LEU A CA 1
ATOM 1346 C C . LEU A 1 174 ? 6.013 -4.702 14.994 1.00 91.75 174 LEU A C 1
ATOM 1348 O O . LEU A 1 174 ? 5.718 -4.908 16.174 1.00 91.75 174 LEU A O 1
ATOM 1352 N N . PHE A 1 175 ? 6.929 -3.794 14.650 1.00 92.25 175 PHE A N 1
ATOM 1353 C CA . PHE A 1 175 ? 7.653 -2.996 15.643 1.00 92.25 175 PHE A CA 1
ATOM 1354 C C . PHE A 1 175 ? 6.712 -2.111 16.471 1.00 92.25 175 PHE A C 1
ATOM 1356 O O . PHE A 1 175 ? 6.846 -2.028 17.696 1.00 92.25 175 PHE A O 1
ATOM 1363 N N . ARG A 1 176 ? 5.711 -1.485 15.834 1.00 88.88 176 ARG A N 1
ATOM 1364 C CA . ARG A 1 176 ? 4.679 -0.708 16.545 1.00 88.88 176 ARG A CA 1
ATOM 1365 C C . ARG A 1 176 ? 3.835 -1.585 17.468 1.00 88.88 176 ARG A C 1
ATOM 1367 O O . ARG A 1 176 ? 3.552 -1.162 18.588 1.00 88.88 176 ARG A O 1
ATOM 1374 N N . SER A 1 177 ? 3.487 -2.800 17.042 1.00 89.75 177 SER A N 1
ATOM 1375 C CA . SER A 1 177 ? 2.799 -3.787 17.884 1.00 89.75 177 SER A CA 1
ATOM 1376 C C . SER A 1 177 ? 3.590 -4.092 19.159 1.00 89.75 177 SER A C 1
ATOM 1378 O O . SER A 1 177 ? 3.036 -4.023 20.256 1.00 89.75 177 SER A O 1
ATOM 1380 N N . LEU A 1 178 ? 4.891 -4.377 19.035 1.00 88.88 178 LEU A N 1
ATOM 1381 C CA . LEU A 1 178 ? 5.754 -4.667 20.186 1.00 88.88 178 LEU A CA 1
A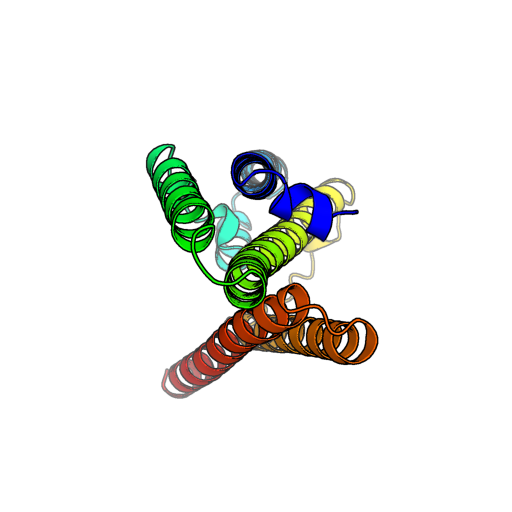TOM 1382 C C . LEU A 1 178 ? 5.814 -3.487 21.162 1.00 88.88 178 LEU A C 1
ATOM 1384 O O . LEU A 1 178 ? 5.646 -3.673 22.367 1.00 88.88 178 LEU A O 1
ATOM 1388 N N . ARG A 1 179 ? 5.965 -2.262 20.641 1.00 88.81 179 ARG A N 1
ATOM 1389 C CA . ARG A 1 179 ? 5.972 -1.040 21.460 1.00 88.81 179 ARG A CA 1
ATOM 1390 C C . ARG A 1 179 ? 4.651 -0.843 22.207 1.00 88.81 179 ARG A C 1
ATOM 1392 O O . ARG A 1 179 ? 4.666 -0.516 23.388 1.00 88.81 179 ARG A O 1
ATOM 1399 N N . LYS A 1 180 ? 3.514 -1.073 21.541 1.00 84.06 180 LYS A N 1
ATOM 1400 C CA . LYS A 1 180 ? 2.183 -0.977 22.163 1.00 84.06 180 LYS A CA 1
ATOM 1401 C C . LYS A 1 180 ? 1.950 -2.062 23.208 1.00 84.06 180 LYS A C 1
ATOM 1403 O O . LYS A 1 180 ? 1.333 -1.785 24.228 1.00 84.06 180 LYS A O 1
ATOM 1408 N N . ARG A 1 181 ? 2.453 -3.280 22.986 1.00 84.62 181 ARG A N 1
ATOM 1409 C CA . ARG A 1 181 ? 2.392 -4.354 23.986 1.00 84.62 181 ARG A CA 1
ATOM 1410 C C . ARG A 1 181 ? 3.140 -3.963 25.257 1.00 84.62 181 ARG A C 1
ATOM 1412 O O . ARG A 1 181 ? 2.588 -4.135 26.332 1.00 84.62 181 ARG A O 1
ATOM 1419 N N . LYS A 1 182 ? 4.345 -3.398 25.124 1.00 85.00 182 LYS A N 1
ATOM 1420 C CA . LYS A 1 182 ? 5.137 -2.924 26.266 1.00 85.00 182 LYS A CA 1
ATOM 1421 C C . LYS A 1 182 ? 4.394 -1.853 27.072 1.00 85.00 182 LYS A C 1
ATOM 1423 O O . LYS A 1 182 ? 4.220 -2.034 28.267 1.00 85.00 182 LYS A O 1
ATOM 1428 N N . SER A 1 183 ? 3.851 -0.825 26.413 1.00 83.69 183 SER A N 1
ATOM 1429 C CA . SER A 1 183 ? 3.118 0.244 27.113 1.00 83.69 183 SER A CA 1
ATOM 1430 C C . SER A 1 183 ? 1.861 -0.229 27.851 1.00 83.69 183 SER A C 1
ATOM 1432 O O . SER A 1 183 ? 1.421 0.449 28.761 1.00 83.69 183 SER A O 1
ATOM 1434 N N . MET A 1 184 ? 1.259 -1.352 27.437 1.00 77.81 184 MET A N 1
ATOM 1435 C CA . MET A 1 184 ? 0.094 -1.939 28.120 1.00 77.81 184 MET A CA 1
ATOM 1436 C C . MET A 1 184 ? 0.474 -2.814 29.322 1.00 77.81 184 MET A C 1
ATOM 1438 O O . MET A 1 184 ? -0.391 -3.132 30.121 1.00 77.81 184 MET A O 1
ATOM 1442 N N . LEU A 1 185 ? 1.731 -3.260 29.419 1.00 82.81 185 LEU A N 1
ATOM 1443 C CA . LEU A 1 185 ? 2.232 -4.023 30.570 1.00 82.81 185 LEU A CA 1
ATOM 1444 C C . LEU A 1 185 ? 2.759 -3.105 31.683 1.00 82.81 185 LEU A C 1
ATOM 1446 O O . LEU A 1 185 ? 2.962 -3.563 32.800 1.00 82.81 185 LEU A O 1
ATOM 1450 N N . GLU A 1 186 ? 3.016 -1.838 31.357 1.00 83.12 186 GLU A N 1
ATOM 1451 C CA . GLU A 1 186 ? 3.542 -0.812 32.267 1.00 83.12 186 GLU A CA 1
ATOM 1452 C C . GLU A 1 186 ? 2.437 0.090 32.856 1.00 83.12 186 GLU A C 1
ATOM 1454 O O . GLU A 1 186 ? 2.741 0.961 33.668 1.00 83.12 186 GLU A O 1
ATOM 1459 N N . SER A 1 187 ? 1.178 -0.100 32.441 1.00 67.69 187 SER A N 1
ATOM 1460 C CA . SER A 1 187 ? -0.017 0.635 32.892 1.00 67.69 187 SER A CA 1
ATOM 1461 C C . SER A 1 187 ? -0.902 -0.228 33.776 1.00 67.69 187 SER A C 1
ATOM 1463 O O . SER A 1 187 ? -1.400 0.294 34.792 1.00 67.69 187 SER A O 1
#

Sequence (187 aa):
MLTEYVLADPLHGIAILAGLVLLDFGLAPLGRRILDRAVDERARPEFLRMNPLYLERPRGLLGFAMTALGTAVVVFGSWWLSQETFLFLFGSLFFARLISLVRHLRSFLALVWLKLMPGAVEGGVRYSQAYVYRSSGTELLLWAGLLGVAYAVVANPMFHGGAVTVGLIGLGHLFRSLRKRKSMLES

pLDDT: mean 82.79, std 13.57, range [43.44, 98.12]

Secondary structure (DSSP, 8-state):
-HHHHHHH-HHHHHHHHHHHHHHHHHHHHHHHHHHHHHS-TTTHHHHHHH-GGGTS----HHHHHHHHHHHHHHHHHHTTS-HHHHHHHHHHHHHHHHHHHHHHHHHHHHHHHHHHSTTTTTT-----HHHHHHHHHHHHHHHHHHHHHHHHHH--HHHHHHHHHHHHHHHHHHHHHHHHHHHHH--

Foldseek 3Di:
DQLVQCLVDLVSLLVLLLVLLVLLLVLQVVLLVLLVVQDDPVCSVVVCVLVVSNVPPSCPVVVSVVVSVVSSCQSVVCSPPPSLSNLLSSLLSNLVSVVSSVVSVVVSVVSVVSSVDPPPPPVPDDDQLLNSLLVQLVVLQVQLVVLVVVCVVVVRSSSVSSSVNSNVVSVVSNVVSVVSVVVVVVD